Protein AF-A0AAJ6D359-F1 (afdb_monomer_lite)

Secondary structure (DSSP, 8-state):
-HHHHHHHHHHHHHHHHHHHHHHHHHHHHHHHHHTT-HHHHHHHHHHHHHHHHHHHHHHIIIIIHHHHHHHHHHHHHHHHHHHHHHHHHHHHHHHHHHHHHHHHHHHHHHHHHH-TT--S---HHHHHHHHHHHTHHHHHHHHHHHHHHHHHHHHHHTT-BTTB-THHHHHHHHHHHHHHHHHHS--S-HHHHHHHHHHHHHHHHHHHHHHHT-

Radius of gyration: 33.84 Å; chains: 1; bounding box: 69×28×104 Å

pLDDT: mean 85.88, std 9.95, range [53.94, 98.06]

Organism: Limosilactobacillus fermentum (NCBI:txid1613)

Structure (mmCIF, N/CA/C/O backbone):
data_AF-A0AAJ6D359-F1
#
_entry.id   AF-A0AAJ6D359-F1
#
loop_
_atom_site.group_PDB
_atom_site.id
_atom_site.type_symbol
_atom_site.label_atom_id
_atom_site.label_alt_id
_atom_site.label_comp_id
_atom_site.label_asym_id
_atom_site.label_entity_id
_atom_site.label_seq_id
_atom_site.pdbx_PDB_ins_code
_atom_site.Cartn_x
_atom_site.Cartn_y
_atom_site.Cartn_z
_atom_site.occupancy
_atom_site.B_iso_or_equiv
_atom_site.auth_seq_id
_atom_site.auth_comp_id
_atom_site.auth_asym_id
_atom_site.auth_atom_id
_atom_site.pdbx_PDB_model_num
ATOM 1 N N . MET A 1 1 ? -19.459 -6.211 14.138 1.00 53.94 1 MET A N 1
ATOM 2 C CA . MET A 1 1 ? -19.592 -4.794 14.529 1.00 53.94 1 MET A CA 1
ATOM 3 C C . MET A 1 1 ? -20.961 -4.564 15.158 1.00 53.94 1 MET A C 1
ATOM 5 O O . MET A 1 1 ? -21.017 -4.355 16.357 1.00 53.94 1 MET A O 1
ATOM 9 N N . GLU A 1 2 ? -22.071 -4.760 14.432 1.00 60.53 2 GLU A N 1
ATOM 10 C CA . GLU A 1 2 ? -23.426 -4.578 14.998 1.00 60.53 2 GLU A CA 1
ATOM 11 C C . GLU A 1 2 ? -23.739 -5.476 16.206 1.00 60.53 2 GLU A C 1
ATOM 13 O O . GLU A 1 2 ? -24.347 -5.026 17.169 1.00 60.53 2 GLU A O 1
ATOM 18 N N . THR A 1 3 ? -23.280 -6.728 16.204 1.00 66.31 3 THR A N 1
ATOM 19 C CA . THR A 1 3 ? -23.563 -7.690 17.281 1.00 66.31 3 THR A CA 1
ATOM 20 C C . THR A 1 3 ? -22.874 -7.358 18.607 1.00 66.31 3 THR A C 1
ATOM 22 O O . THR A 1 3 ? -23.473 -7.562 19.659 1.00 66.31 3 THR A O 1
ATOM 25 N N . ALA A 1 4 ? -21.647 -6.830 18.580 1.00 62.72 4 ALA A N 1
ATOM 26 C CA . ALA A 1 4 ? -20.887 -6.473 19.783 1.00 62.72 4 ALA A CA 1
ATOM 27 C C . ALA A 1 4 ? -21.409 -5.175 20.419 1.00 62.72 4 ALA A C 1
ATOM 29 O O . ALA A 1 4 ? -21.660 -5.144 21.623 1.00 62.72 4 ALA A O 1
ATOM 30 N N . LEU A 1 5 ? -21.692 -4.159 19.596 1.00 65.44 5 LEU A N 1
ATOM 31 C CA . LEU A 1 5 ? -22.380 -2.931 20.005 1.00 65.44 5 LEU A CA 1
ATOM 32 C C . LEU A 1 5 ? -23.773 -3.216 20.576 1.00 65.44 5 LEU A C 1
ATOM 34 O O . LEU A 1 5 ? -24.139 -2.675 21.619 1.00 65.44 5 LEU A O 1
ATOM 38 N N . PHE A 1 6 ? -24.531 -4.112 19.938 1.00 74.81 6 PHE A N 1
ATOM 39 C CA . PHE A 1 6 ? -25.828 -4.557 20.439 1.00 74.81 6 PHE A CA 1
ATOM 40 C C . PHE A 1 6 ? -25.701 -5.273 21.791 1.00 74.81 6 PHE A C 1
ATOM 42 O O . PHE A 1 6 ? -26.417 -4.937 22.731 1.00 74.81 6 PHE A O 1
ATOM 49 N N . LEU A 1 7 ? -24.757 -6.211 21.929 1.00 70.38 7 LEU A N 1
ATOM 50 C CA . LEU A 1 7 ? -24.504 -6.928 23.185 1.00 70.38 7 LEU A CA 1
ATOM 51 C C . LEU A 1 7 ? -24.033 -5.999 24.310 1.00 70.38 7 LEU A C 1
ATOM 53 O O . LEU A 1 7 ? -24.497 -6.142 25.440 1.00 70.38 7 LEU A O 1
ATOM 57 N N . SER A 1 8 ? -23.165 -5.029 24.010 1.00 72.25 8 SER A N 1
ATOM 58 C CA . SER A 1 8 ? -22.726 -4.017 24.975 1.00 72.25 8 SER A CA 1
ATOM 59 C C . SER A 1 8 ? -23.901 -3.139 25.416 1.00 72.25 8 SER A C 1
ATOM 61 O O . SER A 1 8 ? -24.135 -2.987 26.615 1.00 72.25 8 SER A O 1
ATOM 63 N N . GLY A 1 9 ? -24.710 -2.645 24.471 1.00 77.38 9 GLY A N 1
ATOM 64 C CA . GLY A 1 9 ? -25.898 -1.836 24.758 1.00 77.38 9 GLY A CA 1
ATOM 65 C C . GLY A 1 9 ? -26.943 -2.576 25.600 1.00 77.38 9 GLY A C 1
ATOM 66 O O . GLY A 1 9 ? -27.442 -2.037 26.590 1.00 77.38 9 GLY A O 1
ATOM 67 N N . VAL A 1 10 ? -27.225 -3.839 25.268 1.00 80.81 10 VAL A N 1
ATOM 68 C CA . VAL A 1 10 ? -28.102 -4.708 26.067 1.00 80.81 10 VAL A CA 1
ATOM 69 C C . VAL A 1 10 ? -27.499 -4.953 27.453 1.00 80.81 10 VAL A C 1
ATOM 71 O O . VAL A 1 10 ? -28.207 -4.828 28.451 1.00 80.81 10 VAL A O 1
ATOM 74 N N . GLY A 1 11 ? -26.196 -5.228 27.542 1.00 79.12 11 GLY A N 1
ATOM 75 C CA . GLY A 1 11 ? -25.484 -5.411 28.808 1.00 79.12 11 GLY A CA 1
ATOM 76 C C . GLY A 1 11 ? -25.603 -4.199 29.737 1.00 79.12 11 GLY A C 1
ATOM 77 O O . GLY A 1 11 ? -25.911 -4.364 30.918 1.00 79.12 11 GLY A O 1
ATOM 78 N N . TYR A 1 12 ? -25.459 -2.980 29.205 1.00 81.00 12 TYR A N 1
ATOM 79 C CA . TYR A 1 12 ? -25.645 -1.739 29.965 1.00 81.00 12 TYR A CA 1
ATOM 80 C C . TYR A 1 12 ? -27.077 -1.563 30.476 1.00 81.00 12 TYR A C 1
ATOM 82 O O . TYR A 1 12 ? -27.275 -1.248 31.651 1.00 81.00 12 TYR A O 1
ATOM 90 N N . LEU A 1 13 ? -28.080 -1.797 29.627 1.00 85.44 13 LEU A N 1
ATOM 91 C CA . LEU A 1 13 ? -29.487 -1.686 30.023 1.00 85.44 13 LEU A CA 1
ATOM 92 C C . LEU A 1 13 ? -29.847 -2.691 31.123 1.00 85.44 13 LEU A C 1
ATOM 94 O O . LEU A 1 13 ? -30.487 -2.329 32.114 1.00 85.44 13 LEU A O 1
ATOM 98 N N . VAL A 1 14 ? -29.393 -3.939 30.989 1.00 84.69 14 VAL A N 1
ATOM 99 C CA . VAL A 1 14 ? -29.621 -4.979 31.999 1.00 84.69 14 VAL A CA 1
ATOM 100 C C . VAL A 1 14 ? -28.865 -4.658 33.292 1.00 84.69 14 VAL A C 1
ATOM 102 O O . VAL A 1 14 ? -29.427 -4.845 34.369 1.00 84.69 14 VAL A O 1
ATOM 105 N N . ALA A 1 15 ? -27.654 -4.093 33.220 1.00 84.31 15 ALA A N 1
ATOM 106 C CA . ALA A 1 15 ? -26.905 -3.664 34.402 1.00 84.31 15 ALA A CA 1
ATOM 107 C C . ALA A 1 15 ? -27.639 -2.563 35.185 1.00 84.31 15 ALA A C 1
ATOM 109 O O . ALA A 1 15 ? -27.738 -2.652 36.409 1.00 84.31 15 ALA A O 1
ATOM 110 N N . ILE A 1 16 ? -28.213 -1.566 34.500 1.00 87.19 16 ILE A N 1
ATOM 111 C CA . ILE A 1 16 ? -28.998 -0.499 35.144 1.00 87.19 16 ILE A CA 1
ATOM 112 C C . ILE A 1 16 ? -30.229 -1.084 35.849 1.00 87.19 16 ILE A C 1
ATOM 114 O O . ILE A 1 16 ? -30.476 -0.777 37.017 1.00 87.19 16 ILE A O 1
ATOM 118 N N . MET A 1 17 ? -30.975 -1.972 35.185 1.00 87.44 17 MET A N 1
ATOM 119 C CA . MET A 1 17 ? -32.144 -2.616 35.796 1.00 87.44 17 MET A CA 1
ATOM 120 C C . MET A 1 17 ? -31.761 -3.507 36.984 1.00 87.44 17 MET A C 1
ATOM 122 O O . MET A 1 17 ? -32.383 -3.427 38.045 1.00 87.44 17 MET A O 1
ATOM 126 N N . ALA A 1 18 ? -30.711 -4.319 36.843 1.00 85.81 18 ALA A N 1
ATOM 127 C CA . ALA A 1 18 ? -30.215 -5.186 37.907 1.00 85.81 18 ALA A CA 1
ATOM 128 C C . ALA A 1 18 ? -29.731 -4.383 39.122 1.00 85.81 18 ALA A C 1
ATOM 130 O O . ALA A 1 18 ? -29.949 -4.805 40.256 1.00 85.81 18 ALA A O 1
ATOM 131 N N . PHE A 1 19 ? -29.137 -3.207 38.903 1.00 88.19 19 PHE A N 1
ATOM 132 C CA . PHE A 1 19 ? -28.711 -2.306 39.969 1.00 88.19 19 PHE A CA 1
ATOM 133 C C . PHE A 1 19 ? -29.897 -1.765 40.778 1.00 88.19 19 PHE A C 1
ATOM 135 O O . PHE A 1 19 ? -29.881 -1.826 42.008 1.00 88.19 19 PHE A O 1
ATOM 142 N N . VAL A 1 20 ? -30.965 -1.312 40.111 1.00 91.94 20 VAL A N 1
ATOM 143 C CA . VAL A 1 20 ? -32.193 -0.845 40.783 1.00 91.94 20 VAL A CA 1
ATOM 144 C C . VAL A 1 20 ? -32.834 -1.971 41.602 1.00 91.94 20 VAL A C 1
ATOM 146 O O . VAL A 1 20 ? -33.208 -1.770 42.760 1.00 91.94 20 VAL A O 1
ATOM 149 N N . VAL A 1 21 ? -32.905 -3.180 41.040 1.00 90.56 21 VAL A N 1
ATOM 150 C CA . VAL A 1 21 ? -33.426 -4.368 41.735 1.00 90.56 21 VAL A CA 1
ATOM 151 C C . VAL A 1 21 ? -32.548 -4.748 42.933 1.00 90.56 21 VAL A C 1
ATOM 153 O O . VAL A 1 21 ? -33.070 -5.057 44.007 1.00 90.56 21 VAL A O 1
ATOM 156 N N . ALA A 1 22 ? -31.221 -4.680 42.790 1.00 89.06 22 ALA A N 1
ATOM 157 C CA . ALA A 1 22 ? -30.282 -4.943 43.875 1.00 89.06 22 ALA A CA 1
ATOM 158 C C . ALA A 1 22 ? -30.471 -3.958 45.036 1.00 89.06 22 ALA A C 1
ATOM 160 O O . ALA A 1 22 ? -30.506 -4.389 46.187 1.00 89.06 22 ALA A O 1
ATOM 161 N N . ILE A 1 23 ? -30.675 -2.666 44.749 1.00 91.62 23 ILE A N 1
ATOM 162 C CA . ILE A 1 23 ? -30.994 -1.657 45.770 1.00 91.62 23 ILE A CA 1
ATOM 163 C C . ILE A 1 23 ? -32.298 -2.012 46.494 1.00 91.62 23 ILE A C 1
ATOM 165 O O . ILE A 1 23 ? -32.334 -1.987 47.723 1.00 91.62 23 ILE A O 1
ATOM 169 N N . GLY A 1 24 ? -33.350 -2.400 45.768 1.00 91.88 24 GLY A N 1
ATOM 170 C CA . GLY A 1 24 ? -34.626 -2.797 46.375 1.00 91.88 24 GLY A CA 1
ATOM 171 C C . GLY A 1 24 ? -34.486 -3.972 47.351 1.00 91.88 24 GLY A C 1
ATOM 172 O O . GLY A 1 24 ? -35.001 -3.930 48.475 1.00 91.88 24 GLY A O 1
ATOM 173 N N . PHE A 1 25 ? -33.727 -5.005 46.975 1.00 92.25 25 PHE A N 1
ATOM 174 C CA . PHE A 1 25 ? -33.462 -6.139 47.863 1.00 92.25 25 PHE A CA 1
ATOM 175 C C . PHE A 1 25 ? -32.516 -5.801 49.017 1.00 92.25 25 PHE A C 1
ATOM 177 O O . PHE A 1 25 ? -32.712 -6.324 50.116 1.00 92.25 25 PHE A O 1
ATOM 184 N N . LEU A 1 26 ? -31.555 -4.899 48.810 1.00 90.50 26 LEU A N 1
ATOM 185 C CA . LEU A 1 26 ? -30.678 -4.399 49.866 1.00 90.50 26 LEU A CA 1
ATOM 186 C C . LEU A 1 26 ? -31.480 -3.625 50.922 1.00 90.50 26 LEU A C 1
ATOM 188 O O . LEU A 1 26 ? -31.316 -3.861 52.117 1.00 90.50 26 LEU A O 1
ATOM 192 N N . ILE A 1 27 ? -32.403 -2.756 50.497 1.00 92.81 27 ILE A N 1
ATOM 193 C CA . ILE A 1 27 ? -33.327 -2.053 51.399 1.00 92.81 27 ILE A CA 1
ATOM 194 C C . ILE A 1 27 ? -34.179 -3.072 52.162 1.00 92.81 27 ILE A C 1
ATOM 196 O O . ILE A 1 27 ? -34.273 -2.998 53.384 1.00 92.81 27 ILE A O 1
ATOM 200 N N . THR A 1 28 ? -34.734 -4.073 51.472 1.00 90.81 28 THR A N 1
ATOM 201 C CA . THR A 1 28 ? -35.542 -5.137 52.096 1.00 90.81 28 THR A CA 1
ATOM 202 C C . THR A 1 28 ? -34.744 -5.929 53.139 1.00 90.81 28 THR A C 1
ATOM 204 O O . THR A 1 28 ? -35.250 -6.229 54.220 1.00 90.81 28 THR A O 1
ATOM 207 N N . LEU A 1 29 ? -33.472 -6.230 52.857 1.00 89.38 29 LEU A N 1
ATOM 208 C CA . LEU A 1 29 ? -32.550 -6.871 53.795 1.00 89.38 29 LEU A CA 1
ATOM 209 C C . LEU A 1 29 ? -32.329 -6.004 55.043 1.00 89.38 29 LEU A C 1
ATOM 211 O O . LEU A 1 29 ? -32.413 -6.513 56.163 1.00 89.38 29 LEU A O 1
ATOM 215 N N . LEU A 1 30 ? -32.050 -4.711 54.857 1.00 90.12 30 LEU A N 1
ATOM 216 C CA . LEU A 1 30 ? -31.814 -3.770 55.953 1.00 90.12 30 LEU A CA 1
ATOM 217 C C . LEU A 1 30 ? -33.067 -3.598 56.818 1.00 90.12 30 LEU A C 1
ATOM 219 O O . LEU A 1 30 ? -32.967 -3.701 58.038 1.00 90.12 30 LEU A O 1
ATOM 223 N N . VAL A 1 31 ? -34.242 -3.441 56.201 1.00 91.69 31 VAL A N 1
ATOM 224 C CA . VAL A 1 31 ? -35.535 -3.349 56.898 1.00 91.69 31 VAL A CA 1
ATOM 225 C C . VAL A 1 31 ? -35.845 -4.634 57.664 1.00 91.69 31 VAL A C 1
ATOM 227 O O . VAL A 1 31 ? -36.256 -4.575 58.820 1.00 91.69 31 VAL A O 1
ATOM 230 N N . GLY A 1 32 ? -35.618 -5.811 57.073 1.00 89.25 32 GLY A N 1
ATOM 231 C CA . GLY A 1 32 ? -35.801 -7.090 57.768 1.00 89.25 32 GLY A CA 1
ATOM 232 C C . GLY A 1 32 ? -34.885 -7.236 58.986 1.00 89.25 32 GLY A C 1
ATOM 233 O O . GLY A 1 32 ? -35.306 -7.743 60.023 1.00 89.25 32 GLY A O 1
ATOM 234 N N . ARG A 1 33 ? -33.650 -6.728 58.892 1.00 88.38 33 ARG A N 1
ATOM 235 C CA . ARG A 1 33 ? -32.689 -6.732 60.002 1.00 88.38 33 ARG A CA 1
ATOM 236 C C . ARG A 1 33 ? -33.087 -5.774 61.125 1.00 88.38 33 ARG A C 1
ATOM 238 O O . ARG A 1 33 ? -32.964 -6.148 62.286 1.00 88.38 33 ARG A O 1
ATOM 245 N N . THR A 1 34 ? -33.538 -4.561 60.804 1.00 89.81 34 THR A N 1
ATOM 246 C CA . THR A 1 34 ? -33.909 -3.549 61.810 1.00 89.81 34 THR A CA 1
ATOM 247 C C . THR A 1 34 ? -35.255 -3.834 62.469 1.00 89.81 34 THR A C 1
ATOM 249 O O . THR A 1 34 ? -35.414 -3.567 63.654 1.00 89.81 34 THR A O 1
ATOM 252 N N . SER A 1 35 ? -36.207 -4.411 61.733 1.00 89.00 35 SER A N 1
ATOM 253 C CA . SER A 1 35 ? -37.534 -4.778 62.252 1.00 89.00 35 SER A CA 1
ATOM 254 C C . SER A 1 35 ? -37.573 -6.118 62.995 1.00 89.00 35 SER A C 1
ATOM 256 O O . SER A 1 35 ? -38.607 -6.467 63.557 1.00 89.00 35 SER A O 1
ATOM 258 N N . GLY A 1 36 ? -36.487 -6.901 62.971 1.00 89.31 36 GLY A N 1
ATOM 259 C CA . GLY A 1 36 ? -36.461 -8.257 63.530 1.00 89.31 36 GLY A CA 1
ATOM 260 C C . GLY A 1 36 ? -37.321 -9.272 62.761 1.00 89.31 36 GLY A C 1
ATOM 261 O O . GLY A 1 36 ? -37.521 -10.388 63.236 1.00 89.31 36 GLY A O 1
ATOM 262 N N . ASN A 1 37 ? -37.832 -8.917 61.575 1.00 93.00 37 ASN A N 1
ATOM 263 C CA . ASN A 1 37 ? -38.652 -9.808 60.759 1.00 93.00 37 ASN A CA 1
ATOM 264 C C . ASN A 1 37 ? -37.773 -10.794 59.974 1.00 93.00 37 ASN A C 1
ATOM 266 O O . ASN A 1 37 ? -37.186 -10.468 58.935 1.00 93.00 37 ASN A O 1
ATOM 270 N N . GLU A 1 38 ? -37.725 -12.033 60.460 1.00 87.75 38 GLU A N 1
ATOM 271 C CA . GLU A 1 38 ? -36.868 -13.084 59.914 1.00 87.75 38 GLU A CA 1
ATOM 272 C C . GLU A 1 38 ? -37.225 -13.477 58.467 1.00 87.75 38 GLU A C 1
ATOM 274 O O . GLU A 1 38 ? -36.337 -13.809 57.676 1.00 87.75 38 GLU A O 1
ATOM 279 N N . ILE A 1 39 ? -38.505 -13.399 58.086 1.00 88.69 39 ILE A N 1
ATOM 280 C CA . ILE A 1 39 ? -38.960 -13.707 56.722 1.00 88.69 39 ILE A CA 1
ATOM 281 C C . ILE A 1 39 ? -38.450 -12.632 55.759 1.00 88.69 39 ILE A C 1
ATOM 283 O O . ILE A 1 39 ? -37.782 -12.951 54.772 1.00 88.69 39 ILE A O 1
ATOM 287 N N . THR A 1 40 ? -38.692 -11.360 56.080 1.00 86.12 40 THR A N 1
ATOM 288 C CA . THR A 1 40 ? -38.248 -10.213 55.273 1.00 86.12 40 THR A CA 1
ATOM 289 C C . THR A 1 40 ? -36.726 -10.189 55.131 1.00 86.12 40 THR A C 1
ATOM 291 O O . THR A 1 40 ? -36.204 -9.982 54.034 1.00 86.12 40 THR A O 1
ATOM 294 N N . PHE A 1 41 ? -35.997 -10.501 56.208 1.00 85.50 41 PHE A N 1
ATOM 295 C CA . PHE A 1 41 ? -34.539 -10.611 56.181 1.00 85.50 41 PHE A CA 1
ATOM 296 C C . PHE A 1 41 ? -34.045 -11.723 55.238 1.00 85.50 41 PHE A C 1
ATOM 298 O O . PHE A 1 41 ? -33.141 -11.496 54.427 1.00 85.50 41 PHE A O 1
ATOM 305 N N . LYS A 1 42 ? -34.648 -12.921 55.288 1.00 86.12 42 LYS A N 1
ATOM 306 C CA . LYS A 1 42 ? -34.287 -14.046 54.404 1.00 86.12 42 LYS A CA 1
ATOM 307 C C . LYS A 1 42 ? -34.555 -13.730 52.929 1.00 86.12 42 LYS A C 1
ATOM 309 O O . LYS A 1 42 ? -33.726 -14.077 52.085 1.00 86.12 42 LYS A O 1
ATOM 314 N N . VAL A 1 43 ? -35.668 -13.059 52.624 1.00 88.44 43 VAL A N 1
ATOM 315 C CA . VAL A 1 43 ? -36.019 -12.625 51.259 1.00 88.44 43 VAL A CA 1
ATOM 316 C C . VAL A 1 43 ? -35.018 -11.591 50.745 1.00 88.44 43 VAL A C 1
ATOM 318 O O . VAL A 1 43 ? -34.437 -11.795 49.679 1.00 88.44 43 VAL A O 1
ATOM 321 N N . GLY A 1 44 ? -34.733 -10.545 51.528 1.00 83.56 44 GLY A N 1
ATOM 322 C CA . GLY A 1 44 ? -33.739 -9.532 51.169 1.00 83.56 44 GLY A CA 1
ATOM 323 C C . GLY A 1 44 ? -32.349 -10.130 50.932 1.00 83.56 44 GLY A C 1
ATOM 324 O O . GLY A 1 44 ? -31.684 -9.779 49.960 1.00 83.56 44 GLY A O 1
ATOM 325 N N . LYS A 1 45 ? -31.930 -11.110 51.748 1.00 86.12 45 LYS A N 1
ATOM 326 C CA . LYS A 1 45 ? -30.624 -11.781 51.607 1.00 86.12 45 LYS A CA 1
ATOM 327 C C . LYS A 1 45 ? -30.510 -12.561 50.303 1.00 86.12 45 LYS A C 1
ATOM 329 O O . LYS A 1 45 ? -29.534 -12.385 49.578 1.00 86.12 45 LYS A O 1
ATOM 334 N N . LYS A 1 46 ? -31.496 -13.408 49.994 1.00 86.19 46 LYS A N 1
ATOM 335 C CA . LYS A 1 46 ? -31.496 -14.198 48.752 1.00 86.19 46 LYS A CA 1
ATOM 336 C C . LYS A 1 46 ? -31.601 -13.301 47.518 1.00 86.19 46 LYS A C 1
ATOM 338 O O . LYS A 1 46 ? -30.850 -13.498 46.568 1.00 86.19 46 LYS A O 1
ATOM 343 N N . GLY A 1 47 ? -32.476 -12.295 47.565 1.00 83.19 47 GLY A N 1
ATOM 344 C CA . GLY A 1 47 ? -32.664 -11.346 46.471 1.00 83.19 47 GLY A CA 1
ATOM 345 C C . GLY A 1 47 ? -31.414 -10.517 46.177 1.00 83.19 47 GLY A C 1
ATOM 346 O O . GLY A 1 47 ? -31.024 -10.407 45.021 1.00 83.19 47 GLY A O 1
ATOM 347 N N . THR A 1 48 ? -30.722 -10.025 47.211 1.00 84.75 48 THR A N 1
ATOM 348 C CA . THR A 1 48 ? -29.469 -9.262 47.045 1.00 84.75 48 THR A CA 1
ATOM 349 C C . THR A 1 48 ? -28.375 -10.114 46.396 1.00 84.75 48 THR A C 1
ATOM 351 O O . THR A 1 48 ? -27.672 -9.632 45.514 1.00 84.75 48 THR A O 1
ATOM 354 N N . ILE A 1 49 ? -28.244 -11.391 46.783 1.00 84.31 49 ILE A N 1
ATOM 355 C CA . ILE A 1 49 ? -27.248 -12.302 46.191 1.00 84.31 49 ILE A CA 1
ATOM 356 C C . ILE A 1 49 ? -27.544 -12.546 44.707 1.00 84.31 49 ILE A C 1
ATOM 358 O O . ILE A 1 49 ? -26.650 -12.406 43.875 1.00 84.31 49 ILE A O 1
ATOM 362 N N . ILE A 1 50 ? -28.793 -12.877 44.365 1.00 84.62 50 ILE A N 1
ATOM 363 C CA . ILE A 1 50 ? -29.194 -13.141 42.975 1.00 84.62 50 ILE A CA 1
ATOM 364 C C . ILE A 1 50 ? -29.014 -11.881 42.121 1.00 84.62 50 ILE A C 1
ATOM 366 O O . ILE A 1 50 ? -28.387 -11.941 41.066 1.00 84.62 50 ILE A O 1
ATOM 370 N N . ALA A 1 51 ? -29.502 -10.732 42.596 1.00 86.31 51 ALA A N 1
ATOM 371 C CA . ALA A 1 51 ? -29.362 -9.461 41.893 1.00 86.31 51 ALA A CA 1
ATOM 372 C C . ALA A 1 51 ? -27.888 -9.056 41.725 1.00 86.31 51 ALA A C 1
ATOM 374 O O . ALA A 1 51 ? -27.514 -8.558 40.668 1.00 86.31 51 ALA A O 1
ATOM 375 N N . GLY A 1 52 ? -27.036 -9.335 42.717 1.00 79.12 52 GLY A N 1
ATOM 376 C CA . GLY A 1 52 ? -25.593 -9.110 42.635 1.00 79.12 52 GLY A CA 1
ATOM 377 C C . GLY A 1 52 ? -24.909 -9.952 41.555 1.00 79.12 52 GLY A C 1
ATOM 378 O O . GLY A 1 52 ? -24.084 -9.426 40.811 1.00 79.12 52 GLY A O 1
ATOM 379 N N . ILE A 1 53 ? -25.282 -11.229 41.410 1.00 84.25 53 ILE A N 1
ATOM 380 C CA . ILE A 1 53 ? -24.760 -12.102 40.341 1.00 84.25 53 ILE A CA 1
ATOM 381 C C . ILE A 1 53 ? -25.198 -11.592 38.965 1.00 84.25 53 ILE A C 1
ATOM 383 O O . ILE A 1 53 ? -24.374 -11.490 38.057 1.00 84.25 53 ILE A O 1
ATOM 387 N N . VAL A 1 54 ? -26.479 -11.237 38.813 1.00 84.19 54 VAL A N 1
ATOM 388 C CA . VAL A 1 54 ? -27.010 -10.693 37.554 1.00 84.19 54 VAL A CA 1
ATOM 389 C C . VAL A 1 54 ? -26.313 -9.380 37.203 1.00 84.19 54 VAL A C 1
ATOM 391 O O . VAL A 1 54 ? -25.883 -9.209 36.065 1.00 84.19 54 VAL A O 1
ATOM 394 N N . LEU A 1 55 ? -26.128 -8.480 38.171 1.00 85.06 55 LEU A N 1
ATOM 395 C CA . LEU A 1 55 ? -25.408 -7.224 37.973 1.00 85.06 55 LEU A CA 1
ATOM 396 C C . LEU A 1 55 ? -23.958 -7.470 37.536 1.00 85.06 55 LEU A C 1
ATOM 398 O O . LEU A 1 55 ? -23.519 -6.888 36.549 1.00 85.06 55 LEU A O 1
ATOM 402 N N . ALA A 1 56 ? -23.235 -8.369 38.210 1.00 81.31 56 ALA A N 1
ATOM 403 C CA . ALA A 1 56 ? -21.861 -8.713 37.849 1.00 81.31 56 ALA A CA 1
ATOM 404 C C . ALA A 1 56 ? -21.761 -9.274 36.419 1.00 81.31 56 ALA A C 1
ATOM 406 O O . ALA A 1 56 ? -20.930 -8.812 35.639 1.00 81.31 56 ALA A O 1
ATOM 407 N N . ALA A 1 57 ? -22.642 -10.205 36.040 1.00 79.75 57 ALA A N 1
ATOM 408 C CA . ALA A 1 57 ? -22.685 -10.751 34.683 1.00 79.75 57 ALA A CA 1
ATOM 409 C C . ALA A 1 57 ? -23.005 -9.672 33.629 1.00 79.75 57 ALA A C 1
ATOM 411 O O . ALA A 1 57 ? -22.382 -9.630 32.570 1.00 79.75 57 ALA A O 1
ATOM 412 N N . SER A 1 58 ? -23.927 -8.759 33.941 1.00 81.00 58 SER A N 1
ATOM 413 C CA . SER A 1 58 ? -24.326 -7.661 33.047 1.00 81.00 58 SER A CA 1
ATOM 414 C C . SER A 1 58 ? -23.196 -6.654 32.828 1.00 81.00 58 SER A C 1
ATOM 416 O O . SER A 1 58 ? -22.984 -6.194 31.709 1.00 81.00 58 SER A O 1
ATOM 418 N N . LEU A 1 59 ? -22.431 -6.348 33.881 1.00 78.06 59 LEU A N 1
ATOM 419 C CA . LEU A 1 59 ? -21.256 -5.479 33.802 1.00 78.06 59 LEU A CA 1
ATOM 420 C C . LEU A 1 59 ? -20.139 -6.115 32.961 1.00 78.06 59 LEU A C 1
ATOM 422 O O . LEU A 1 59 ? -19.529 -5.421 32.152 1.00 78.06 59 LEU A O 1
ATOM 426 N N . VAL A 1 60 ? -19.905 -7.426 33.092 1.00 75.62 60 VAL A N 1
ATOM 427 C CA . VAL A 1 60 ? -18.937 -8.155 32.249 1.00 75.62 60 VAL A CA 1
ATOM 428 C C . VAL A 1 60 ? -19.345 -8.107 30.775 1.00 75.62 60 VAL A C 1
ATOM 430 O O . VAL A 1 60 ? -18.497 -7.863 29.922 1.00 75.62 60 VAL A O 1
ATOM 433 N N . LEU A 1 61 ? -20.632 -8.276 30.465 1.00 71.19 61 LEU A N 1
ATOM 434 C CA . LEU A 1 61 ? -21.135 -8.187 29.090 1.00 71.19 61 LEU A CA 1
ATOM 435 C C . LEU A 1 61 ? -21.073 -6.754 28.534 1.00 71.19 61 LEU A C 1
ATOM 437 O O . LEU A 1 61 ? -20.658 -6.566 27.395 1.00 71.19 61 LEU A O 1
ATOM 441 N N . GLY A 1 62 ? -21.434 -5.745 29.333 1.00 67.38 62 GLY A N 1
ATOM 442 C CA . GLY A 1 62 ? -21.430 -4.338 28.921 1.00 67.38 62 GLY A CA 1
ATOM 443 C C . GLY A 1 62 ? -20.022 -3.772 28.710 1.00 67.38 62 GLY A C 1
ATOM 444 O O . GLY A 1 62 ? -19.700 -3.296 27.619 1.00 67.38 62 GLY A O 1
ATOM 445 N N . PHE A 1 63 ? -19.171 -3.861 29.739 1.00 66.38 63 PHE A N 1
ATOM 446 C CA . PHE A 1 63 ? -17.814 -3.302 29.729 1.00 66.38 63 PHE A CA 1
ATOM 447 C C . PHE A 1 63 ? -16.796 -4.214 29.035 1.00 66.38 63 PHE A C 1
ATOM 449 O O . PHE A 1 63 ? -15.900 -3.720 28.352 1.00 66.38 63 PHE A O 1
ATOM 456 N N . GLY A 1 64 ? -16.921 -5.536 29.183 1.00 61.56 64 GLY A N 1
ATOM 457 C CA . GLY A 1 64 ? -15.982 -6.493 28.597 1.00 61.56 64 GLY A CA 1
ATOM 458 C C . GLY A 1 64 ? -16.059 -6.531 27.073 1.00 61.56 64 GLY A C 1
ATOM 459 O O . GLY A 1 64 ? -15.023 -6.507 26.414 1.00 61.56 64 GLY A O 1
ATOM 460 N N . ALA A 1 65 ? -17.267 -6.507 26.500 1.00 61.25 65 ALA A N 1
ATOM 461 C CA . ALA A 1 65 ? -17.437 -6.480 25.047 1.00 61.25 65 ALA A CA 1
ATOM 462 C C . ALA A 1 65 ? -16.900 -5.176 24.426 1.00 61.25 65 ALA A C 1
ATOM 464 O O . ALA A 1 65 ? -16.161 -5.228 23.445 1.00 61.25 65 ALA A O 1
ATOM 465 N N . GLY A 1 66 ? -17.195 -4.021 25.038 1.00 60.31 66 GLY A N 1
ATOM 466 C CA . GLY A 1 66 ? -16.720 -2.721 24.549 1.00 60.31 66 GLY A CA 1
ATOM 467 C C . GLY A 1 66 ? -15.200 -2.538 24.660 1.00 60.31 66 GLY A C 1
ATOM 468 O O . GLY A 1 66 ? -14.570 -1.995 23.754 1.00 60.31 66 GLY A O 1
ATOM 469 N N . ALA A 1 67 ? -14.579 -3.037 25.734 1.00 63.00 67 ALA A N 1
ATOM 470 C CA . ALA A 1 67 ? -13.125 -2.983 25.900 1.00 63.00 67 ALA A CA 1
ATOM 471 C C . ALA A 1 67 ? -12.380 -3.858 24.874 1.00 63.00 67 ALA A C 1
ATOM 473 O O . ALA A 1 67 ? -11.336 -3.452 24.361 1.00 63.00 67 ALA A O 1
ATOM 474 N N . VAL A 1 68 ? -12.922 -5.038 24.552 1.00 69.38 68 VAL A N 1
ATOM 475 C CA . VAL A 1 68 ? -12.368 -5.935 23.525 1.00 69.38 68 VAL A CA 1
ATOM 476 C C . VAL A 1 68 ? -12.529 -5.341 22.123 1.00 69.38 68 VAL A C 1
ATOM 478 O O . VAL A 1 68 ? -11.613 -5.423 21.312 1.00 69.38 68 VAL A O 1
ATOM 481 N N . GLU A 1 69 ? -13.654 -4.694 21.826 1.00 71.19 69 GLU A N 1
ATOM 482 C CA . GLU A 1 69 ? -13.861 -4.055 20.522 1.00 71.19 69 GLU A CA 1
ATOM 483 C C . GLU A 1 69 ? -12.898 -2.881 20.300 1.00 71.19 69 GLU A C 1
ATOM 485 O O . GLU A 1 69 ? -12.255 -2.801 19.250 1.00 71.19 69 GLU A O 1
ATOM 490 N N . ASN A 1 70 ? -12.707 -2.029 21.313 1.00 74.12 70 ASN A N 1
ATOM 491 C CA . ASN A 1 70 ? -11.736 -0.936 21.245 1.00 74.12 70 AS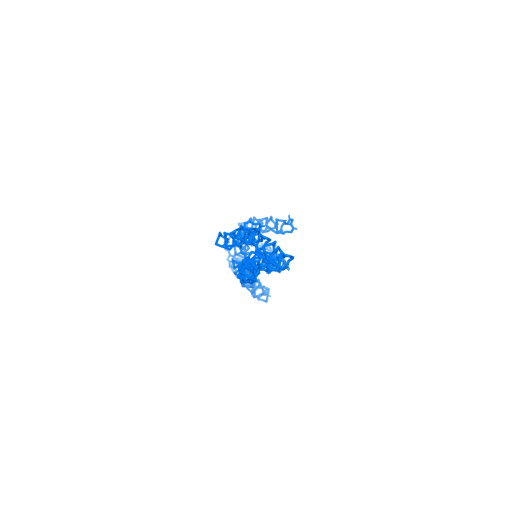N A CA 1
ATOM 492 C C . ASN A 1 70 ? -10.296 -1.437 21.081 1.00 74.12 70 ASN A C 1
ATOM 494 O O . ASN A 1 70 ? -9.525 -0.829 20.335 1.00 74.12 70 ASN A O 1
ATOM 498 N N . SER A 1 71 ? -9.912 -2.532 21.743 1.00 75.69 71 SER A N 1
ATOM 499 C CA . SER A 1 71 ? -8.557 -3.078 21.608 1.00 75.69 71 SER A CA 1
ATOM 500 C C . SER A 1 71 ? -8.318 -3.688 20.225 1.00 75.69 71 SER A C 1
ATOM 502 O O . SER A 1 71 ? -7.279 -3.416 19.622 1.00 75.69 71 SER A O 1
ATOM 504 N N . ILE A 1 72 ? -9.295 -4.417 19.673 1.00 80.56 72 ILE A N 1
ATOM 505 C CA . ILE A 1 72 ? -9.234 -4.970 18.311 1.00 80.56 72 ILE A CA 1
ATOM 506 C C . ILE A 1 72 ? -9.166 -3.845 17.275 1.00 80.56 72 ILE A C 1
ATOM 508 O O . ILE A 1 72 ? -8.317 -3.886 16.384 1.00 80.56 72 ILE A O 1
ATOM 512 N N . ALA A 1 73 ? -10.018 -2.822 17.399 1.00 81.62 73 ALA A N 1
ATOM 513 C CA . ALA A 1 73 ? -10.005 -1.672 16.501 1.00 81.62 73 ALA A CA 1
ATOM 514 C C . ALA A 1 73 ? -8.662 -0.933 16.564 1.00 81.62 73 ALA A C 1
ATOM 516 O O . ALA A 1 73 ? -8.068 -0.678 15.523 1.00 81.62 73 ALA A O 1
ATOM 517 N N . THR A 1 74 ? -8.137 -0.676 17.768 1.00 84.69 74 THR A N 1
ATOM 518 C CA . THR A 1 74 ? -6.826 -0.032 17.965 1.00 84.69 74 THR A CA 1
ATOM 519 C C . THR A 1 74 ? -5.696 -0.856 17.352 1.00 84.69 74 THR A C 1
ATOM 521 O O . THR A 1 74 ? -4.835 -0.313 16.664 1.00 84.69 74 THR A O 1
ATOM 524 N N . GLN A 1 75 ? -5.694 -2.175 17.555 1.00 84.88 75 GLN A N 1
ATOM 525 C CA . GLN A 1 75 ? -4.664 -3.053 17.008 1.00 84.88 75 GLN A CA 1
ATOM 526 C C . GLN A 1 75 ? -4.717 -3.109 15.478 1.00 84.88 75 GLN A C 1
ATOM 528 O O . GLN A 1 75 ? -3.677 -2.997 14.831 1.00 84.88 75 GLN A O 1
ATOM 533 N N . ARG A 1 76 ? -5.912 -3.254 14.895 1.00 86.06 76 ARG A N 1
ATOM 534 C CA . ARG A 1 76 ? -6.114 -3.217 13.440 1.00 86.06 76 ARG A CA 1
ATOM 535 C C . ARG A 1 76 ? -5.631 -1.890 12.860 1.00 86.06 76 ARG A C 1
ATOM 537 O O . ARG A 1 76 ? -4.888 -1.881 11.885 1.00 86.06 76 ARG A O 1
ATOM 544 N N . ASN A 1 77 ? -6.009 -0.792 13.503 1.00 88.44 77 ASN A N 1
ATOM 545 C CA . ASN A 1 77 ? -5.618 0.554 13.128 1.00 88.44 77 ASN A CA 1
ATOM 546 C C . ASN A 1 77 ? -4.082 0.696 13.144 1.00 88.44 77 ASN A C 1
ATOM 548 O O . ASN A 1 77 ? -3.485 0.998 12.112 1.00 88.44 77 ASN A O 1
ATOM 552 N N . ASN A 1 78 ? -3.418 0.365 14.251 1.00 87.88 78 ASN A N 1
ATOM 553 C CA . ASN A 1 78 ? -1.956 0.428 14.341 1.00 87.88 78 ASN A CA 1
ATOM 554 C C . ASN A 1 78 ? -1.251 -0.439 13.282 1.00 87.88 78 ASN A C 1
ATOM 556 O O . ASN A 1 78 ? -0.219 -0.038 12.746 1.00 87.88 78 ASN A O 1
ATOM 560 N N . ARG A 1 79 ? -1.802 -1.619 12.957 1.00 88.19 79 ARG A N 1
ATOM 561 C CA . ARG A 1 79 ? -1.278 -2.463 11.871 1.00 88.19 79 ARG A CA 1
ATOM 562 C C . ARG A 1 79 ? -1.430 -1.786 10.513 1.00 88.19 79 ARG A C 1
ATOM 564 O O . ARG A 1 79 ? -0.465 -1.776 9.755 1.00 88.19 79 ARG A O 1
ATOM 571 N N . PHE A 1 80 ? -2.592 -1.196 10.225 1.00 91.56 80 PHE A N 1
ATOM 572 C CA . PHE A 1 80 ? -2.801 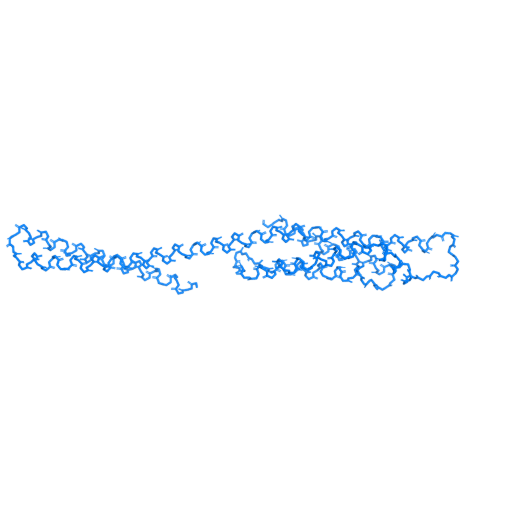-0.437 8.993 1.00 91.56 80 PHE A CA 1
ATOM 573 C C . PHE A 1 80 ? -1.780 0.696 8.861 1.00 91.56 80 PHE A C 1
ATOM 575 O O . PHE A 1 80 ? -1.147 0.797 7.818 1.00 91.56 80 PHE A O 1
ATOM 582 N N . ASP A 1 81 ? -1.573 1.496 9.911 1.00 91.25 81 ASP A N 1
ATOM 583 C CA . ASP A 1 81 ? -0.646 2.639 9.877 1.00 91.25 81 ASP A CA 1
ATOM 584 C C . ASP A 1 81 ? 0.801 2.191 9.654 1.00 91.25 81 ASP A C 1
ATOM 586 O O . ASP A 1 81 ? 1.525 2.785 8.857 1.00 91.25 81 ASP A O 1
ATOM 590 N N . ASN A 1 82 ? 1.212 1.098 10.301 1.00 90.75 82 ASN A N 1
ATOM 591 C CA . ASN A 1 82 ? 2.544 0.533 10.111 1.00 90.75 82 ASN A CA 1
ATOM 592 C C . ASN A 1 82 ? 2.766 0.076 8.659 1.00 90.75 82 ASN A C 1
ATOM 594 O O . ASN A 1 82 ? 3.767 0.435 8.035 1.00 90.75 82 ASN A O 1
ATOM 598 N N . TYR A 1 83 ? 1.814 -0.675 8.096 1.00 92.44 83 TYR A N 1
ATOM 599 C CA . TYR A 1 83 ? 1.902 -1.106 6.703 1.00 92.44 83 TYR A CA 1
ATOM 600 C C . TYR A 1 83 ? 1.785 0.067 5.729 1.00 92.44 83 TYR A C 1
ATOM 602 O O . TYR A 1 83 ? 2.495 0.084 4.730 1.00 92.44 83 TYR A O 1
ATOM 610 N N . ALA A 1 84 ? 0.962 1.070 6.028 1.00 93.69 84 ALA A N 1
ATOM 611 C CA . ALA A 1 84 ? 0.839 2.297 5.252 1.00 93.69 84 ALA A CA 1
ATOM 612 C C . ALA A 1 84 ? 2.164 3.067 5.176 1.00 93.69 84 ALA A C 1
ATOM 614 O O . ALA A 1 84 ? 2.548 3.527 4.096 1.00 93.69 84 ALA A O 1
ATOM 615 N N . GLU A 1 85 ? 2.876 3.191 6.296 1.00 94.12 85 GLU A N 1
ATOM 616 C CA . GLU A 1 85 ? 4.192 3.825 6.350 1.00 94.12 85 GLU A CA 1
ATOM 617 C C . GLU A 1 85 ? 5.226 3.015 5.557 1.00 94.12 85 GLU A C 1
ATOM 619 O O . GLU A 1 85 ? 5.926 3.571 4.704 1.00 94.12 85 GLU A O 1
ATOM 624 N N . LYS A 1 86 ? 5.285 1.694 5.787 1.00 92.50 86 LYS A N 1
ATOM 625 C CA . LYS A 1 86 ? 6.186 0.789 5.058 1.00 92.50 86 LYS A CA 1
ATOM 626 C C . LYS A 1 86 ? 5.934 0.854 3.553 1.00 92.50 86 LYS A C 1
ATOM 628 O O . LYS A 1 86 ? 6.878 1.027 2.786 1.00 92.50 86 LYS A O 1
ATOM 633 N N . TYR A 1 87 ? 4.669 0.771 3.145 1.00 95.88 87 TYR A N 1
ATOM 634 C CA . TYR A 1 87 ? 4.252 0.862 1.753 1.00 95.88 87 TYR A CA 1
ATOM 635 C C . TYR A 1 87 ? 4.694 2.190 1.144 1.00 95.88 87 TYR A C 1
ATOM 637 O O . TYR A 1 87 ? 5.275 2.200 0.070 1.00 95.88 87 TYR A O 1
ATOM 645 N N . THR A 1 88 ? 4.460 3.314 1.826 1.00 95.69 88 THR A N 1
ATOM 646 C CA . THR A 1 88 ? 4.785 4.647 1.290 1.00 95.69 88 THR A CA 1
ATOM 647 C C . THR A 1 88 ? 6.289 4.826 1.081 1.00 95.69 88 THR A C 1
ATOM 649 O O . THR A 1 88 ? 6.705 5.332 0.040 1.00 95.69 88 THR A O 1
ATOM 652 N N . LYS A 1 89 ? 7.114 4.361 2.027 1.00 94.44 89 LYS A N 1
ATOM 653 C CA . LYS A 1 89 ? 8.580 4.375 1.900 1.00 94.44 89 LYS A CA 1
ATOM 654 C C . LYS A 1 89 ? 9.060 3.498 0.746 1.00 94.44 89 LYS A C 1
ATOM 656 O O . LYS A 1 89 ? 9.880 3.937 -0.057 1.00 94.44 89 LYS A O 1
ATOM 661 N N . LEU A 1 90 ? 8.534 2.279 0.652 1.00 93.56 90 LEU A N 1
ATOM 662 C CA . LEU A 1 90 ? 8.885 1.353 -0.418 1.00 93.56 90 LEU A CA 1
ATOM 663 C C . LEU A 1 90 ? 8.427 1.875 -1.785 1.00 93.56 90 LEU A C 1
ATOM 665 O O . LEU A 1 90 ? 9.176 1.784 -2.749 1.00 93.56 90 LEU A O 1
ATOM 669 N N . TYR A 1 91 ? 7.248 2.490 -1.860 1.00 96.50 91 TYR A N 1
ATOM 670 C CA . TYR A 1 91 ? 6.710 3.095 -3.076 1.00 96.50 91 TYR A CA 1
ATOM 671 C C . TYR A 1 91 ? 7.616 4.215 -3.586 1.00 96.50 91 TYR A C 1
ATOM 673 O O . TYR A 1 91 ? 7.930 4.236 -4.768 1.00 96.50 91 TYR A O 1
ATOM 681 N N . ALA A 1 92 ? 8.085 5.099 -2.696 1.00 94.31 92 ALA A N 1
ATOM 682 C CA . ALA A 1 92 ? 9.021 6.166 -3.051 1.00 94.31 92 ALA A CA 1
ATOM 683 C C . ALA A 1 92 ? 10.347 5.618 -3.605 1.00 94.31 92 ALA A C 1
ATOM 685 O O . ALA A 1 92 ? 10.837 6.092 -4.625 1.00 94.31 92 ALA A O 1
ATOM 686 N N . LYS A 1 93 ? 10.903 4.582 -2.964 1.00 92.81 93 LYS A N 1
ATOM 687 C CA . LYS A 1 93 ? 12.104 3.899 -3.465 1.00 92.81 93 LYS A CA 1
ATOM 688 C C . LYS A 1 93 ? 11.857 3.277 -4.845 1.00 92.81 93 LYS A C 1
ATOM 690 O O . LYS A 1 93 ? 12.640 3.481 -5.758 1.00 92.81 93 LYS A O 1
ATOM 695 N N . THR A 1 94 ? 10.739 2.570 -4.996 1.00 91.69 94 THR A N 1
ATOM 696 C CA . THR A 1 94 ? 10.361 1.890 -6.245 1.00 91.69 94 THR A CA 1
ATOM 697 C C . THR A 1 94 ? 10.178 2.883 -7.394 1.00 91.69 94 THR A C 1
ATOM 699 O O . THR A 1 94 ? 10.611 2.588 -8.502 1.00 91.69 94 THR A O 1
ATOM 702 N N . SER A 1 95 ? 9.605 4.071 -7.141 1.00 91.81 95 SER A N 1
ATOM 703 C CA . SER A 1 95 ? 9.511 5.121 -8.168 1.00 91.81 95 SER A CA 1
ATOM 704 C C . SER A 1 95 ? 10.878 5.586 -8.641 1.00 91.81 95 SER A C 1
ATOM 706 O O . SER A 1 95 ? 11.074 5.713 -9.841 1.00 91.81 95 SER A O 1
ATOM 708 N N . THR A 1 96 ? 11.817 5.807 -7.718 1.00 92.25 96 THR A N 1
ATOM 709 C CA . THR A 1 96 ? 13.175 6.238 -8.072 1.00 92.25 96 THR A CA 1
ATOM 710 C C . THR A 1 96 ? 13.901 5.162 -8.873 1.00 92.25 96 THR A C 1
ATOM 712 O O . THR A 1 96 ? 14.474 5.471 -9.909 1.00 92.25 96 THR A O 1
ATOM 715 N N . ASP A 1 97 ? 13.808 3.894 -8.460 1.00 90.62 97 ASP A N 1
ATOM 716 C CA . ASP A 1 97 ? 14.432 2.784 -9.192 1.00 90.62 97 ASP A CA 1
ATOM 717 C C . ASP A 1 97 ? 13.856 2.661 -1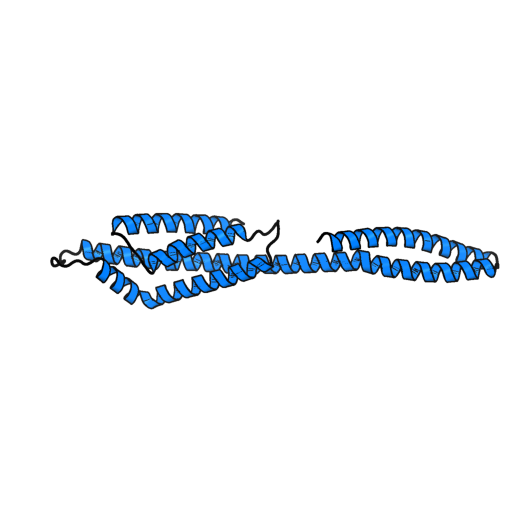0.624 1.00 90.62 97 ASP A C 1
ATOM 719 O O . ASP A 1 97 ? 14.599 2.431 -11.578 1.00 90.62 97 ASP A O 1
ATOM 723 N N . ALA A 1 98 ? 12.540 2.850 -10.798 1.00 94.31 98 ALA A N 1
ATOM 724 C CA . ALA A 1 98 ? 11.894 2.823 -12.113 1.00 94.31 98 ALA A CA 1
ATOM 725 C C . ALA A 1 98 ? 12.277 4.028 -12.994 1.00 94.31 98 ALA A C 1
ATOM 727 O O . ALA A 1 98 ? 12.501 3.861 -14.194 1.00 94.31 98 ALA A O 1
ATOM 728 N N . GLU A 1 99 ? 12.365 5.228 -12.414 1.00 93.06 99 GLU A N 1
ATOM 729 C CA . GLU A 1 99 ? 12.819 6.447 -13.097 1.00 93.06 99 GLU A CA 1
ATOM 730 C C . GLU A 1 99 ? 14.278 6.313 -13.557 1.00 93.06 99 GLU A C 1
ATOM 732 O O . GLU A 1 99 ? 14.596 6.617 -14.705 1.00 93.06 99 GLU A O 1
ATOM 737 N N . ASP A 1 100 ? 15.152 5.770 -12.708 1.00 94.00 100 ASP A N 1
ATOM 738 C CA . ASP A 1 100 ? 16.557 5.531 -13.039 1.00 94.00 100 ASP A CA 1
ATOM 739 C C . ASP A 1 100 ? 16.714 4.565 -14.221 1.00 94.00 100 ASP A C 1
ATOM 741 O O . ASP A 1 100 ? 17.556 4.790 -15.091 1.00 94.00 100 ASP A O 1
ATOM 745 N N . ILE A 1 101 ? 15.924 3.486 -14.279 1.00 92.75 101 ILE A N 1
ATOM 746 C CA . ILE A 1 101 ? 15.934 2.555 -15.422 1.00 92.75 101 ILE A CA 1
ATOM 747 C C . ILE A 1 101 ? 15.430 3.265 -16.685 1.00 92.75 101 ILE A C 1
ATOM 749 O O . ILE A 1 101 ? 16.055 3.158 -17.741 1.00 92.75 101 ILE A O 1
ATOM 753 N N . ALA A 1 102 ? 14.338 4.031 -16.581 1.00 93.81 102 ALA A N 1
ATOM 754 C CA . ALA A 1 102 ? 13.797 4.788 -17.706 1.00 93.81 102 ALA A CA 1
ATOM 755 C C . ALA A 1 102 ? 14.822 5.775 -18.286 1.00 93.81 102 ALA A C 1
ATOM 757 O O . ALA A 1 102 ? 14.998 5.831 -19.504 1.00 93.81 102 ALA A O 1
ATOM 758 N N . ASN A 1 103 ? 15.525 6.508 -17.421 1.00 93.69 103 ASN A N 1
ATOM 759 C CA . ASN A 1 103 ? 16.556 7.463 -17.819 1.00 93.69 103 ASN A CA 1
ATOM 760 C C . ASN A 1 103 ? 17.751 6.763 -18.480 1.00 93.69 103 ASN A C 1
ATOM 762 O O . ASN A 1 103 ? 18.194 7.207 -19.533 1.00 93.69 103 ASN A O 1
ATOM 766 N N . ASN A 1 104 ? 18.210 5.620 -17.958 1.00 93.56 104 ASN A N 1
ATOM 767 C CA . ASN A 1 104 ? 19.319 4.881 -18.578 1.00 93.56 104 ASN A CA 1
ATOM 768 C C . ASN A 1 104 ? 18.953 4.320 -19.965 1.00 93.56 104 ASN A C 1
ATOM 770 O O . ASN A 1 104 ? 19.801 4.266 -20.856 1.00 93.56 104 ASN A O 1
ATOM 774 N N . ILE A 1 105 ? 17.699 3.902 -20.181 1.00 91.81 105 ILE A N 1
ATOM 775 C CA . ILE A 1 105 ? 17.216 3.498 -21.513 1.00 91.81 105 ILE A CA 1
ATOM 776 C C . ILE A 1 105 ? 17.157 4.708 -22.450 1.00 91.81 105 ILE A C 1
ATOM 778 O O . ILE A 1 105 ? 17.589 4.615 -23.600 1.00 91.81 105 ILE A O 1
ATOM 782 N N . TYR A 1 106 ? 16.629 5.834 -21.965 1.00 92.12 106 TYR A N 1
ATOM 783 C CA . TYR A 1 106 ? 16.538 7.071 -22.734 1.00 92.12 106 TYR A CA 1
ATOM 784 C C . TYR A 1 106 ? 17.924 7.558 -23.175 1.00 92.12 106 TYR A C 1
ATOM 786 O O . TYR A 1 106 ? 18.122 7.801 -24.366 1.00 92.12 106 TYR A O 1
ATOM 794 N N . ASP A 1 107 ? 18.886 7.610 -22.252 1.00 91.00 107 ASP A N 1
ATOM 795 C CA . ASP A 1 107 ? 20.270 8.003 -22.521 1.00 91.00 107 ASP A CA 1
ATOM 796 C C . ASP A 1 107 ? 20.932 7.043 -23.517 1.00 91.00 107 ASP A C 1
ATOM 798 O O . ASP A 1 107 ? 21.521 7.486 -24.498 1.00 91.00 107 ASP A O 1
ATOM 802 N N . ALA A 1 108 ? 20.753 5.726 -23.349 1.00 88.62 108 ALA A N 1
ATOM 803 C CA . ALA A 1 108 ? 21.306 4.736 -24.275 1.00 88.62 108 ALA A CA 1
ATOM 804 C C . ALA A 1 108 ? 20.765 4.905 -25.705 1.00 88.62 108 ALA A C 1
ATOM 806 O O . ALA A 1 108 ? 21.519 4.817 -26.676 1.00 88.62 108 ALA A O 1
ATOM 807 N N . TRP A 1 109 ? 19.464 5.164 -25.859 1.00 88.75 109 TRP A N 1
ATOM 808 C CA . TRP A 1 109 ? 18.889 5.470 -27.167 1.00 88.75 109 TRP A CA 1
ATOM 809 C C . TRP A 1 109 ? 19.361 6.805 -27.726 1.00 88.75 109 TRP A C 1
ATOM 811 O O . TRP A 1 109 ? 19.624 6.883 -28.924 1.00 88.75 109 TRP A O 1
ATOM 821 N N . GLN A 1 110 ? 19.453 7.841 -26.894 1.00 88.19 110 GLN A N 1
ATOM 822 C CA . GLN A 1 110 ? 19.941 9.143 -27.322 1.00 88.19 110 GLN A CA 1
ATOM 823 C C . GLN A 1 110 ? 21.380 9.025 -27.840 1.00 88.19 110 GLN A C 1
ATOM 825 O O . GLN A 1 110 ? 21.657 9.465 -28.954 1.00 88.19 110 GLN A O 1
ATOM 830 N N . ASP A 1 111 ? 22.259 8.357 -27.097 1.00 85.81 111 ASP A N 1
ATOM 831 C CA . ASP A 1 111 ? 23.635 8.100 -27.515 1.00 85.81 111 ASP A CA 1
ATOM 832 C C . ASP A 1 111 ? 23.660 7.302 -28.826 1.00 85.81 111 ASP A C 1
ATOM 834 O O . ASP A 1 111 ? 24.282 7.723 -29.793 1.00 85.81 111 ASP A O 1
ATOM 838 N N . GLY A 1 112 ? 22.901 6.207 -28.933 1.00 81.75 112 GLY A N 1
ATOM 839 C CA . GLY A 1 112 ? 22.889 5.395 -30.154 1.00 81.75 112 GLY A CA 1
ATOM 840 C C . GLY A 1 112 ? 22.340 6.103 -31.406 1.00 81.75 112 GLY A C 1
ATOM 841 O O . GLY A 1 112 ? 22.758 5.771 -32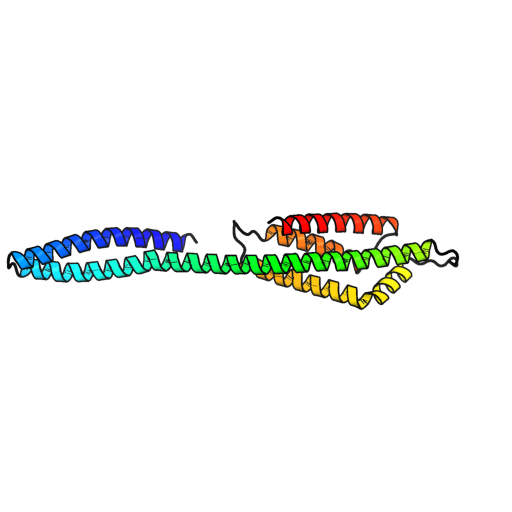.514 1.00 81.75 112 GLY A O 1
ATOM 842 N N . ILE A 1 113 ? 21.421 7.066 -31.253 1.00 81.06 113 ILE A N 1
ATOM 843 C CA . ILE A 1 113 ? 20.862 7.858 -32.366 1.00 81.06 113 ILE A CA 1
ATOM 844 C C . ILE A 1 113 ? 21.811 8.983 -32.790 1.00 81.06 113 ILE A C 1
ATOM 846 O O . ILE A 1 113 ? 21.903 9.284 -33.981 1.00 81.06 113 ILE A O 1
ATOM 850 N N . PHE A 1 114 ? 22.444 9.652 -31.825 1.00 76.62 114 PHE A N 1
ATOM 851 C CA . PHE A 1 114 ? 23.156 10.912 -32.049 1.00 76.62 114 PHE A CA 1
ATOM 852 C C . PHE A 1 114 ? 24.686 10.792 -31.988 1.00 76.62 114 PHE A C 1
ATOM 854 O O . PHE A 1 114 ? 25.362 11.799 -32.195 1.00 76.62 114 PHE A O 1
ATOM 861 N N . ASP A 1 115 ? 25.246 9.606 -31.733 1.00 75.62 115 ASP A N 1
ATOM 862 C CA . ASP A 1 115 ? 26.688 9.376 -31.838 1.00 75.62 115 ASP A CA 1
ATOM 863 C C . ASP A 1 115 ? 27.135 9.420 -33.317 1.00 75.62 115 ASP A C 1
ATOM 865 O O . ASP A 1 115 ? 26.634 8.688 -34.182 1.00 75.62 115 ASP A O 1
ATOM 869 N N . ASP A 1 116 ? 28.102 10.303 -33.599 1.00 54.16 116 ASP A N 1
ATOM 870 C CA . ASP A 1 116 ? 28.684 10.627 -34.918 1.00 54.16 116 ASP A CA 1
ATOM 871 C C . ASP A 1 116 ? 29.423 9.430 -35.560 1.00 54.16 116 ASP A C 1
ATOM 873 O O . ASP A 1 116 ? 29.898 9.504 -36.696 1.00 54.16 116 ASP A O 1
ATOM 877 N N . THR A 1 117 ? 29.538 8.317 -34.828 1.00 54.78 117 THR A N 1
ATOM 878 C CA . THR A 1 117 ? 30.125 7.047 -35.278 1.00 54.78 117 THR A CA 1
ATOM 879 C C . THR A 1 117 ? 29.097 6.002 -35.707 1.00 54.78 117 THR A C 1
ATOM 881 O O . THR A 1 117 ? 29.495 4.889 -36.053 1.00 54.78 117 THR A O 1
ATOM 884 N N . SER A 1 118 ? 27.798 6.329 -35.700 1.00 55.56 118 SER A N 1
ATOM 885 C CA . SER A 1 118 ? 26.733 5.400 -36.086 1.00 55.56 118 SER A CA 1
ATOM 886 C C . SER A 1 118 ? 26.888 4.939 -37.541 1.00 55.56 118 SER A C 1
ATOM 888 O O . SER A 1 118 ? 26.398 5.536 -38.500 1.00 55.56 118 SER A O 1
ATOM 890 N N . ASP A 1 119 ? 27.572 3.806 -37.707 1.00 55.22 119 ASP A N 1
ATOM 891 C CA . ASP A 1 119 ? 27.399 2.933 -38.859 1.00 55.22 119 ASP A CA 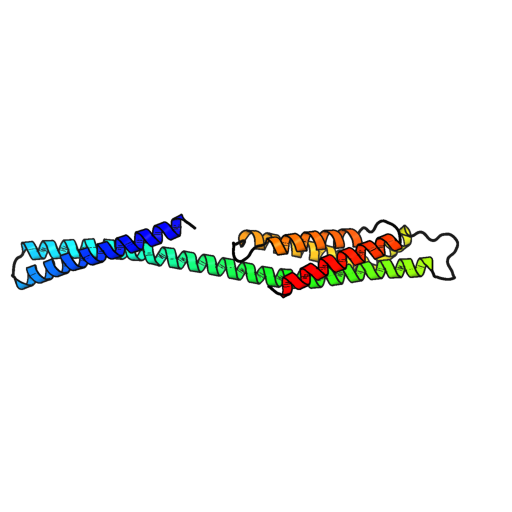1
ATOM 892 C C . ASP A 1 119 ? 25.889 2.727 -39.077 1.00 55.22 119 ASP A C 1
ATOM 894 O O . ASP A 1 119 ? 25.116 2.727 -38.119 1.00 55.22 119 ASP A O 1
ATOM 898 N N . ASN A 1 120 ? 25.463 2.548 -40.333 1.00 56.12 120 ASN A N 1
ATOM 899 C CA . ASN A 1 120 ? 24.064 2.477 -40.811 1.00 56.12 120 ASN A CA 1
ATOM 900 C C . ASN A 1 120 ? 23.171 1.357 -40.193 1.00 56.12 120 ASN A C 1
ATOM 902 O O . ASN A 1 120 ? 22.229 0.893 -40.833 1.00 56.12 120 ASN A O 1
ATOM 906 N N . ASN A 1 121 ? 23.468 0.881 -38.987 1.00 64.19 121 ASN A N 1
ATOM 907 C CA . ASN A 1 121 ? 22.972 -0.331 -38.356 1.00 64.19 121 ASN A CA 1
ATOM 908 C C . ASN A 1 121 ? 22.391 -0.089 -36.945 1.00 64.19 121 ASN A C 1
ATOM 910 O O . ASN A 1 121 ? 22.320 -1.031 -36.157 1.00 64.19 121 ASN A O 1
ATOM 914 N N . PHE A 1 122 ? 21.991 1.147 -36.609 1.00 75.50 122 PHE A N 1
ATOM 915 C CA . PHE A 1 122 ? 21.314 1.441 -35.340 1.00 75.50 122 PHE A CA 1
ATOM 916 C C . PHE A 1 122 ? 20.040 0.595 -35.195 1.00 75.50 122 PHE A C 1
ATOM 918 O O . PHE A 1 122 ? 19.083 0.741 -35.959 1.00 75.50 122 PHE A O 1
ATOM 925 N N . ASP A 1 123 ? 20.037 -0.277 -34.189 1.00 81.50 123 ASP A N 1
ATOM 926 C CA . ASP A 1 123 ? 18.897 -1.099 -33.805 1.00 81.50 123 ASP A CA 1
ATOM 927 C C . ASP A 1 123 ? 18.451 -0.720 -32.380 1.00 81.50 123 ASP A C 1
ATOM 929 O O . ASP A 1 123 ? 19.118 -1.087 -31.403 1.00 81.50 123 ASP A O 1
ATOM 933 N N . PRO A 1 124 ? 17.308 -0.021 -32.237 1.00 78.25 124 PRO A N 1
ATOM 934 C CA . PRO A 1 124 ? 16.769 0.381 -30.942 1.00 78.25 124 PRO A CA 1
ATOM 935 C C . PRO A 1 124 ? 16.587 -0.785 -29.966 1.00 78.25 124 PRO A C 1
ATOM 937 O O . PRO A 1 124 ? 16.743 -0.599 -28.759 1.00 78.25 124 PRO A O 1
ATOM 940 N N . SER A 1 125 ? 16.252 -1.977 -30.466 1.00 80.06 125 SER A N 1
ATOM 941 C CA . SER A 1 125 ? 15.986 -3.143 -29.621 1.00 80.06 125 SER A CA 1
ATOM 942 C C . SER A 1 125 ? 17.264 -3.706 -29.000 1.00 80.06 125 SER A C 1
ATOM 944 O O . SER A 1 125 ? 17.277 -4.064 -27.820 1.00 80.06 125 SER A O 1
ATOM 946 N N . THR A 1 126 ? 18.362 -3.691 -29.758 1.00 84.50 126 THR A N 1
ATOM 947 C CA . THR A 1 126 ? 19.688 -4.093 -29.281 1.00 84.50 126 THR A CA 1
ATOM 948 C C . THR A 1 126 ? 20.204 -3.125 -28.213 1.00 84.50 126 THR A C 1
ATOM 950 O O . THR A 1 126 ? 20.705 -3.561 -27.178 1.00 84.50 126 THR A O 1
ATOM 953 N N . VAL A 1 127 ? 20.022 -1.815 -28.410 1.00 86.44 127 VAL A N 1
ATOM 954 C CA . VAL A 1 127 ? 20.455 -0.785 -27.446 1.00 86.44 127 VAL A CA 1
ATOM 955 C C . VAL A 1 127 ? 19.673 -0.862 -26.133 1.00 86.44 127 VAL A C 1
ATOM 957 O O . VAL A 1 127 ? 20.269 -0.827 -25.058 1.00 86.44 127 VAL A O 1
ATOM 960 N N . VAL A 1 128 ? 18.350 -1.034 -26.207 1.00 85.44 128 VAL A N 1
ATOM 961 C CA . VAL A 1 128 ? 17.497 -1.267 -25.029 1.00 85.44 128 VAL A CA 1
ATOM 962 C C . VAL A 1 128 ? 17.929 -2.514 -24.272 1.00 85.44 128 VAL A C 1
ATOM 964 O O . VAL A 1 128 ? 18.096 -2.457 -23.057 1.00 85.44 128 VAL A O 1
ATOM 967 N N . SER A 1 129 ? 18.135 -3.625 -24.984 1.00 82.62 129 SER A N 1
ATOM 968 C CA . SER A 1 129 ? 18.501 -4.898 -24.358 1.00 82.62 129 SER A CA 1
ATOM 969 C C . SER A 1 129 ? 19.850 -4.789 -23.650 1.00 82.62 129 SER A C 1
ATOM 971 O O . SER A 1 129 ? 19.966 -5.189 -22.498 1.00 82.62 129 SER A O 1
ATOM 973 N N . ALA A 1 130 ? 20.842 -4.158 -24.285 1.00 82.38 130 ALA A N 1
ATOM 974 C CA . ALA A 1 130 ? 22.147 -3.914 -23.675 1.00 82.38 130 ALA A CA 1
ATOM 975 C C . ALA A 1 130 ? 22.064 -2.991 -22.444 1.00 82.38 130 ALA A C 1
ATOM 977 O O . ALA A 1 130 ? 22.783 -3.206 -21.467 1.00 82.38 130 ALA A O 1
ATOM 978 N N . SER A 1 131 ? 21.187 -1.979 -22.469 1.00 86.88 131 SER A N 1
ATOM 979 C CA . SER A 1 131 ? 20.958 -1.095 -21.318 1.00 86.88 131 SER A CA 1
ATOM 980 C C . SER A 1 131 ? 20.335 -1.861 -20.144 1.00 86.8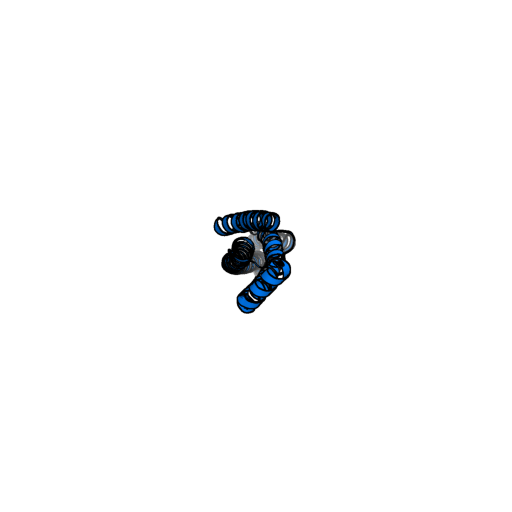8 131 SER A C 1
ATOM 982 O O . SER A 1 131 ? 20.850 -1.808 -19.029 1.00 86.88 131 SER A O 1
ATOM 984 N N . LEU A 1 132 ? 19.306 -2.674 -20.408 1.00 83.44 132 LEU A N 1
ATOM 985 C CA . LEU A 1 132 ? 18.664 -3.527 -19.402 1.00 83.44 132 LEU A CA 1
ATOM 986 C C . LEU A 1 132 ? 19.602 -4.608 -18.849 1.00 83.44 132 LEU A C 1
ATOM 988 O O . LEU A 1 132 ? 19.567 -4.881 -17.654 1.00 83.44 132 LEU A O 1
ATOM 992 N N . GLU A 1 133 ? 20.465 -5.202 -19.677 1.00 81.50 133 GLU A N 1
ATOM 993 C CA . GLU A 1 133 ? 21.486 -6.158 -19.225 1.00 81.50 133 GLU A CA 1
ATOM 994 C C . GLU A 1 133 ? 22.528 -5.493 -18.320 1.00 81.50 133 GLU A C 1
ATOM 996 O O . GLU A 1 133 ? 22.914 -6.055 -17.293 1.00 81.50 133 GLU A O 1
ATOM 1001 N N . LYS A 1 134 ? 22.962 -4.276 -18.664 1.00 84.62 134 LYS A N 1
ATOM 1002 C CA . LYS A 1 134 ? 23.871 -3.478 -17.832 1.00 84.62 134 LYS A CA 1
ATOM 1003 C C . LYS A 1 134 ? 23.231 -3.107 -16.490 1.00 84.62 134 LYS A C 1
ATOM 1005 O O . LYS A 1 134 ? 23.924 -3.094 -15.475 1.00 84.62 134 LYS A O 1
ATOM 1010 N N . ASP A 1 135 ? 21.927 -2.847 -16.488 1.00 85.81 135 ASP A N 1
ATOM 1011 C CA . ASP A 1 135 ? 21.132 -2.499 -15.308 1.00 85.81 135 ASP A CA 1
ATOM 1012 C C . ASP A 1 135 ? 20.385 -3.696 -14.689 1.00 85.81 135 ASP A C 1
ATOM 1014 O O . ASP A 1 135 ? 19.449 -3.503 -13.910 1.00 85.81 135 ASP A O 1
ATOM 1018 N N . ALA A 1 136 ? 20.801 -4.935 -14.971 1.00 79.69 136 ALA A N 1
ATOM 1019 C CA . ALA A 1 136 ? 20.092 -6.137 -14.520 1.00 79.69 136 ALA A CA 1
ATOM 1020 C C . ALA A 1 136 ? 19.868 -6.175 -12.995 1.00 79.69 136 ALA A C 1
ATOM 1022 O O . ALA A 1 136 ? 18.803 -6.582 -12.530 1.00 79.69 136 ALA A O 1
ATOM 1023 N N . ASP A 1 137 ? 20.830 -5.680 -12.208 1.00 80.44 137 ASP A N 1
ATOM 1024 C CA . ASP A 1 137 ? 20.700 -5.572 -10.750 1.00 80.44 137 ASP A CA 1
ATOM 1025 C C . ASP A 1 137 ? 19.587 -4.596 -10.330 1.00 80.44 137 ASP A C 1
ATOM 1027 O O . ASP A 1 137 ? 18.859 -4.858 -9.369 1.00 80.44 137 ASP A O 1
ATOM 1031 N N . LYS A 1 138 ? 19.421 -3.480 -11.055 1.00 87.75 138 LYS A N 1
ATOM 1032 C CA . LYS A 1 138 ? 18.351 -2.502 -10.805 1.00 87.75 138 LYS A CA 1
ATOM 1033 C C . LYS A 1 138 ? 16.994 -3.065 -11.208 1.00 87.75 138 LYS A C 1
ATOM 1035 O O . LYS A 1 138 ? 16.036 -2.913 -10.457 1.00 87.75 138 LYS A O 1
ATOM 1040 N N . VAL A 1 139 ? 16.921 -3.756 -12.347 1.00 82.56 139 VAL A N 1
ATOM 1041 C CA . VAL A 1 139 ? 15.705 -4.448 -12.806 1.00 82.56 139 VAL A CA 1
ATOM 1042 C C . VAL A 1 139 ? 15.260 -5.479 -11.767 1.00 82.56 139 VAL A C 1
ATOM 1044 O O . VAL A 1 139 ? 14.119 -5.450 -11.312 1.00 82.56 139 VAL A O 1
ATOM 1047 N N . TYR A 1 140 ? 16.182 -6.316 -11.288 1.00 81.88 140 TYR A N 1
ATOM 1048 C CA . TYR A 1 140 ? 15.898 -7.291 -10.235 1.00 81.88 140 TYR A CA 1
ATOM 1049 C C . TYR A 1 140 ? 15.473 -6.627 -8.915 1.00 81.88 140 TYR A C 1
ATOM 1051 O O . TYR A 1 140 ? 14.573 -7.109 -8.219 1.00 81.88 140 TYR A O 1
ATOM 1059 N N . ALA A 1 141 ? 16.101 -5.511 -8.538 1.00 84.06 141 ALA A N 1
ATOM 1060 C CA . ALA A 1 141 ? 15.699 -4.750 -7.358 1.00 84.06 141 ALA A CA 1
ATOM 1061 C C . ALA A 1 141 ? 14.280 -4.173 -7.502 1.00 84.06 141 ALA A C 1
ATOM 1063 O O . ALA A 1 141 ? 13.494 -4.263 -6.556 1.00 84.06 141 ALA A O 1
ATOM 1064 N N . LEU A 1 142 ? 13.933 -3.644 -8.679 1.00 90.25 142 LEU A N 1
ATOM 1065 C CA . LEU A 1 142 ? 12.605 -3.124 -8.994 1.00 90.25 142 LEU A CA 1
ATOM 1066 C C . LEU A 1 142 ? 11.536 -4.222 -8.899 1.00 90.25 142 LEU A C 1
ATOM 1068 O O . LEU A 1 142 ? 10.528 -4.032 -8.217 1.00 90.25 142 LEU A O 1
ATOM 1072 N N . GLU A 1 143 ? 11.773 -5.391 -9.497 1.00 88.06 143 GLU A N 1
ATOM 1073 C CA . GLU A 1 143 ? 10.866 -6.545 -9.418 1.00 88.06 143 GLU A CA 1
ATOM 1074 C C . GLU A 1 143 ? 10.639 -7.004 -7.968 1.00 88.06 143 GLU A C 1
ATOM 1076 O O . GLU A 1 143 ? 9.502 -7.243 -7.544 1.00 88.06 143 GLU A O 1
ATOM 1081 N N . ASN A 1 144 ? 11.705 -7.076 -7.163 1.00 90.38 144 ASN A N 1
ATOM 1082 C CA . ASN A 1 144 ? 11.589 -7.430 -5.747 1.00 90.38 144 ASN A CA 1
ATOM 1083 C C . ASN A 1 144 ? 10.833 -6.373 -4.944 1.00 90.38 144 ASN A C 1
ATOM 1085 O O . ASN A 1 144 ? 9.960 -6.725 -4.149 1.00 90.38 144 ASN A O 1
ATOM 1089 N N . ASN A 1 145 ? 11.115 -5.088 -5.167 1.00 91.56 145 ASN A N 1
ATOM 1090 C CA . ASN A 1 145 ? 10.372 -4.010 -4.524 1.00 91.56 145 ASN A CA 1
ATOM 1091 C C . ASN A 1 145 ? 8.877 -4.076 -4.903 1.00 91.56 145 ASN A C 1
ATOM 1093 O O . ASN A 1 145 ? 8.022 -3.900 -4.036 1.00 91.56 145 ASN A O 1
ATOM 1097 N N . MET A 1 146 ? 8.540 -4.382 -6.162 1.00 96.50 146 MET A N 1
ATOM 1098 C CA . MET A 1 146 ? 7.155 -4.551 -6.621 1.00 96.50 146 MET A CA 1
ATOM 1099 C C . MET A 1 146 ? 6.447 -5.723 -5.937 1.00 96.50 146 MET A C 1
ATOM 1101 O O . MET A 1 146 ? 5.280 -5.605 -5.545 1.00 96.50 146 MET A O 1
ATOM 1105 N N . LYS A 1 147 ? 7.154 -6.836 -5.726 1.00 93.00 147 LYS A N 1
ATOM 1106 C CA . LYS A 1 147 ? 6.653 -7.959 -4.930 1.00 93.00 147 LYS A CA 1
ATOM 1107 C C . LYS A 1 147 ? 6.422 -7.557 -3.472 1.00 93.00 147 LYS A C 1
ATOM 1109 O O . LYS A 1 147 ? 5.348 -7.805 -2.933 1.00 93.00 147 LYS A O 1
ATOM 1114 N N . GLU A 1 148 ? 7.374 -6.867 -2.851 1.00 91.81 148 GLU A N 1
ATOM 1115 C CA . GLU A 1 148 ? 7.230 -6.382 -1.475 1.00 91.81 148 GLU A CA 1
ATOM 1116 C C . GLU A 1 148 ? 6.100 -5.345 -1.320 1.00 91.81 148 GLU A C 1
ATOM 1118 O O . GLU A 1 148 ? 5.409 -5.332 -0.293 1.00 91.81 148 GLU A O 1
ATOM 1123 N N . LEU A 1 149 ? 5.869 -4.496 -2.330 1.00 94.25 149 LEU A N 1
ATOM 1124 C CA . LEU A 1 149 ? 4.729 -3.576 -2.381 1.00 94.25 149 LEU A CA 1
ATOM 1125 C C . LEU A 1 149 ? 3.419 -4.353 -2.398 1.00 94.25 149 LEU A C 1
ATOM 1127 O O . LEU A 1 149 ? 2.507 -4.024 -1.636 1.00 94.25 149 LEU A O 1
ATOM 1131 N N . LYS A 1 150 ? 3.337 -5.401 -3.224 1.00 95.06 150 LYS A N 1
ATOM 1132 C CA . LYS A 1 150 ? 2.159 -6.263 -3.310 1.00 95.06 150 LYS A CA 1
ATOM 1133 C C . LYS A 1 150 ? 1.885 -6.986 -1.995 1.00 95.06 150 LYS A C 1
ATOM 1135 O O . LYS A 1 150 ? 0.752 -6.954 -1.521 1.00 95.06 150 LYS A O 1
ATOM 1140 N N . ASP A 1 151 ? 2.913 -7.566 -1.383 1.00 91.31 151 ASP A N 1
ATOM 1141 C CA . ASP A 1 151 ? 2.809 -8.274 -0.103 1.00 91.31 151 ASP A CA 1
ATOM 1142 C C . ASP A 1 151 ? 2.379 -7.325 1.029 1.00 91.31 151 ASP A C 1
ATOM 1144 O O . ASP A 1 151 ? 1.536 -7.658 1.872 1.00 91.31 151 ASP A O 1
ATOM 1148 N N . THR A 1 152 ? 2.920 -6.102 1.035 1.00 91.38 152 THR A N 1
ATOM 1149 C CA . THR A 1 152 ? 2.534 -5.064 2.001 1.00 91.38 152 THR A CA 1
ATOM 1150 C C . THR A 1 152 ? 1.088 -4.623 1.774 1.00 91.38 152 THR A C 1
ATOM 1152 O O . THR A 1 152 ? 0.324 -4.537 2.733 1.00 91.38 152 THR A O 1
ATOM 1155 N N . LEU A 1 153 ? 0.676 -4.411 0.520 1.00 93.00 153 LEU A N 1
ATOM 1156 C CA . LEU A 1 153 ? -0.704 -4.079 0.161 1.00 93.00 153 LEU A CA 1
ATOM 1157 C C . LEU A 1 153 ? -1.681 -5.185 0.571 1.00 93.00 153 LEU A C 1
ATOM 1159 O O . LEU A 1 153 ? -2.739 -4.902 1.127 1.00 93.00 153 LEU A O 1
ATOM 1163 N N . ASP A 1 154 ? -1.339 -6.447 0.325 1.00 90.44 154 ASP A N 1
ATOM 1164 C CA . ASP A 1 154 ? -2.177 -7.576 0.722 1.00 90.44 154 ASP A CA 1
ATOM 1165 C C . ASP A 1 154 ? -2.308 -7.664 2.246 1.00 90.44 154 ASP A C 1
ATOM 1167 O O . ASP A 1 154 ? -3.412 -7.874 2.743 1.00 90.44 154 ASP A O 1
ATOM 1171 N N . SER A 1 155 ? -1.241 -7.363 2.992 1.00 86.06 155 SER A N 1
ATOM 1172 C CA . SER A 1 155 ? -1.290 -7.264 4.459 1.00 86.06 155 SER A CA 1
ATOM 1173 C C . SER A 1 155 ? -2.209 -6.138 4.962 1.00 86.06 155 SER A C 1
ATOM 1175 O O . SER A 1 155 ? -2.753 -6.223 6.066 1.00 86.06 155 SER A O 1
ATOM 1177 N N . MET A 1 156 ? -2.416 -5.084 4.165 1.00 86.81 156 MET A N 1
ATOM 1178 C CA . MET A 1 156 ? -3.338 -3.989 4.492 1.00 86.81 156 MET A CA 1
ATOM 1179 C C . MET A 1 156 ? -4.808 -4.360 4.282 1.00 86.81 156 MET A C 1
ATOM 1181 O O . MET A 1 156 ? -5.661 -3.751 4.927 1.00 86.81 156 MET A O 1
ATOM 1185 N N . LYS A 1 157 ? -5.129 -5.345 3.426 1.00 85.62 157 LYS A N 1
ATOM 1186 C CA . LYS A 1 157 ? -6.525 -5.740 3.133 1.00 85.62 157 LYS A CA 1
ATOM 1187 C C . LYS A 1 157 ? -7.257 -6.211 4.380 1.00 85.62 157 LYS A C 1
ATOM 1189 O O . LYS A 1 157 ? -8.398 -5.823 4.604 1.00 85.62 157 LYS A O 1
ATOM 1194 N N . ASP A 1 158 ? -6.566 -6.968 5.225 1.00 79.62 158 ASP A N 1
ATOM 1195 C CA . ASP A 1 158 ? -7.111 -7.474 6.489 1.00 79.62 158 ASP A CA 1
ATOM 1196 C C . ASP A 1 158 ? -7.346 -6.365 7.526 1.00 79.62 158 ASP A C 1
ATOM 1198 O O . ASP A 1 158 ? -7.975 -6.588 8.564 1.00 79.62 158 ASP A O 1
ATOM 1202 N N . CYS A 1 159 ? -6.825 -5.164 7.263 1.00 80.75 159 CYS A N 1
ATOM 1203 C CA . CYS A 1 159 ? -6.926 -4.009 8.140 1.00 80.75 159 CYS A CA 1
ATOM 1204 C C . CYS A 1 159 ? -7.843 -2.904 7.587 1.00 80.75 159 CYS A C 1
ATOM 1206 O O . CYS A 1 159 ? -7.960 -1.867 8.240 1.00 80.75 159 CYS A O 1
ATOM 1208 N N . ASP A 1 160 ? -8.480 -3.110 6.425 1.00 80.31 160 ASP A N 1
ATOM 1209 C CA . ASP A 1 160 ? -9.323 -2.109 5.761 1.00 80.31 160 ASP A CA 1
ATOM 1210 C C . ASP A 1 160 ? -10.503 -1.685 6.650 1.00 80.31 160 ASP A C 1
ATOM 1212 O O . ASP A 1 160 ? -11.192 -2.506 7.270 1.00 80.31 160 ASP A O 1
ATOM 1216 N N . ALA A 1 161 ? -10.716 -0.374 6.737 1.00 77.06 161 ALA A N 1
ATOM 1217 C CA . ALA A 1 161 ? -11.753 0.232 7.559 1.00 77.06 161 ALA A CA 1
ATOM 1218 C C . ALA A 1 161 ? -12.262 1.538 6.921 1.00 77.06 161 ALA A C 1
ATOM 1220 O O . ALA A 1 161 ? -11.548 2.153 6.126 1.00 77.06 161 ALA A O 1
ATOM 1221 N N . PRO A 1 162 ? -13.476 2.015 7.266 1.00 75.81 162 PRO A N 1
ATOM 1222 C CA . PRO A 1 162 ? -14.039 3.235 6.679 1.00 75.81 162 PRO A CA 1
ATOM 1223 C C . PRO A 1 162 ? -13.147 4.481 6.814 1.00 75.81 162 PRO A C 1
ATOM 1225 O O . PRO A 1 162 ? -13.108 5.306 5.906 1.00 75.81 162 PRO A O 1
ATOM 1228 N N . ASP A 1 163 ? -12.426 4.613 7.930 1.00 76.56 163 ASP A N 1
ATOM 1229 C CA . ASP A 1 163 ? -11.498 5.710 8.232 1.00 76.56 163 ASP A CA 1
ATOM 1230 C C . ASP A 1 163 ? -10.081 5.481 7.679 1.00 76.56 163 ASP A C 1
ATOM 1232 O O . ASP A 1 163 ? -9.267 6.402 7.651 1.00 76.56 163 ASP A O 1
ATOM 1236 N N . ARG A 1 164 ? -9.777 4.260 7.227 1.00 78.06 164 ARG A N 1
ATOM 1237 C CA . ARG A 1 164 ? -8.455 3.817 6.767 1.00 78.06 164 ARG A CA 1
ATOM 1238 C C . ARG A 1 164 ? -8.615 2.906 5.563 1.00 78.06 164 ARG A C 1
ATOM 1240 O O . ARG A 1 164 ? -8.515 1.686 5.655 1.00 78.06 164 ARG A O 1
ATOM 1247 N N . SER A 1 165 ? -8.916 3.537 4.430 1.00 85.62 165 SER A N 1
ATOM 1248 C CA . SER A 1 165 ? -9.220 2.823 3.195 1.00 85.62 165 SER A CA 1
ATOM 1249 C C . SER A 1 165 ? -7.961 2.427 2.426 1.00 85.62 165 SER A C 1
ATOM 1251 O O . SER A 1 165 ? -7.104 3.261 2.102 1.00 85.62 165 SER A O 1
ATOM 1253 N N . ILE A 1 166 ? -7.906 1.161 2.021 1.00 92.69 166 ILE A N 1
ATOM 1254 C CA . ILE A 1 166 ? -6.855 0.613 1.161 1.00 92.69 166 ILE A CA 1
ATOM 1255 C C . ILE A 1 166 ? -6.898 1.158 -0.280 1.00 92.69 166 ILE A C 1
ATOM 1257 O O . ILE A 1 166 ? -5.900 1.101 -0.995 1.00 92.69 166 ILE A O 1
ATOM 1261 N N . LYS A 1 167 ? -8.016 1.746 -0.721 1.00 93.12 167 LYS A N 1
ATOM 1262 C CA . LYS A 1 167 ? -8.255 2.125 -2.128 1.00 93.12 167 LYS A CA 1
ATOM 1263 C C . LYS A 1 167 ? -7.157 3.005 -2.732 1.00 93.12 167 LYS A C 1
ATOM 1265 O O . LYS A 1 167 ? -6.793 2.849 -3.893 1.00 93.12 167 LYS A O 1
ATOM 1270 N N . LEU A 1 168 ? -6.617 3.943 -1.954 1.00 93.69 168 LEU A N 1
ATOM 1271 C CA . LEU A 1 168 ? -5.537 4.811 -2.428 1.00 93.69 168 LEU A CA 1
ATOM 1272 C C . LEU A 1 168 ? -4.215 4.047 -2.620 1.00 93.69 168 LEU A C 1
ATOM 1274 O O . LEU A 1 168 ? -3.466 4.380 -3.529 1.00 93.69 168 LEU A O 1
ATOM 1278 N N . TYR A 1 169 ? -3.950 3.022 -1.809 1.00 95.62 169 TYR A N 1
ATOM 1279 C CA . TYR A 1 169 ? -2.775 2.157 -1.949 1.00 95.62 169 TYR A CA 1
ATOM 1280 C C . TYR A 1 169 ? -2.921 1.187 -3.129 1.00 95.62 169 TYR A C 1
ATOM 1282 O O . TYR A 1 169 ? -1.967 0.979 -3.863 1.00 95.62 169 TYR A O 1
ATOM 1290 N N . GLN A 1 170 ? -4.125 0.657 -3.370 1.00 96.62 170 GLN A N 1
ATOM 1291 C CA . GLN A 1 170 ? -4.410 -0.159 -4.561 1.00 96.62 170 GLN A CA 1
ATOM 1292 C C . GLN A 1 170 ? -4.183 0.638 -5.846 1.00 96.62 170 GLN A C 1
ATOM 1294 O O . GLN A 1 170 ? -3.391 0.244 -6.690 1.00 96.62 170 GLN A O 1
ATOM 1299 N N . ASN A 1 171 ? -4.794 1.820 -5.943 1.00 96.75 171 ASN A N 1
ATOM 1300 C CA . ASN A 1 171 ? -4.649 2.653 -7.132 1.00 96.75 171 ASN A CA 1
ATOM 1301 C C . ASN A 1 171 ? -3.198 3.104 -7.373 1.00 96.75 171 ASN A C 1
ATOM 1303 O O . ASN A 1 171 ? -2.814 3.322 -8.519 1.00 96.75 171 ASN A O 1
ATOM 1307 N N . SER A 1 172 ? -2.412 3.311 -6.308 1.00 97.75 172 SER A N 1
ATOM 1308 C CA . SER A 1 172 ? -0.998 3.643 -6.474 1.00 97.75 172 SER A CA 1
ATOM 1309 C C . SER A 1 172 ? -0.201 2.429 -6.946 1.00 97.75 172 SER A C 1
ATOM 1311 O O . SER A 1 172 ? 0.610 2.576 -7.853 1.00 97.75 172 SER A O 1
ATOM 1313 N N . TYR A 1 173 ? -0.468 1.238 -6.398 1.00 97.75 173 TYR A N 1
ATOM 1314 C CA . TYR A 1 173 ? 0.155 -0.011 -6.841 1.00 97.75 173 TYR A CA 1
ATOM 1315 C C . TYR A 1 173 ? -0.059 -0.243 -8.334 1.00 97.75 173 TYR A C 1
ATOM 1317 O O . TYR A 1 173 ? 0.910 -0.475 -9.048 1.00 97.75 173 TYR A O 1
ATOM 1325 N N . ASP A 1 174 ? -1.297 -0.104 -8.812 1.00 98.06 174 ASP A N 1
ATOM 1326 C CA . ASP A 1 174 ? -1.632 -0.325 -10.221 1.00 98.06 174 ASP A CA 1
ATOM 1327 C C . ASP A 1 174 ? -0.803 0.588 -11.138 1.00 98.06 174 ASP A C 1
ATOM 1329 O O . ASP A 1 174 ? -0.250 0.142 -12.140 1.00 98.06 174 ASP A O 1
ATOM 1333 N N . LYS A 1 175 ? -0.636 1.863 -10.759 1.00 97.94 175 LYS A N 1
ATOM 1334 C CA . LYS A 1 175 ? 0.163 2.822 -11.537 1.00 97.94 175 LYS A CA 1
ATOM 1335 C C . LYS A 1 175 ? 1.662 2.573 -11.464 1.00 97.94 175 LYS A C 1
ATOM 1337 O O . LYS A 1 175 ? 2.341 2.763 -12.468 1.00 97.94 175 LYS A O 1
ATOM 1342 N N . MET A 1 176 ? 2.170 2.135 -10.316 1.00 98.00 176 MET A N 1
ATOM 1343 C CA . MET A 1 176 ? 3.564 1.712 -10.212 1.00 98.00 176 MET A CA 1
ATOM 1344 C C . MET A 1 176 ? 3.821 0.448 -11.035 1.00 98.00 176 MET A C 1
ATOM 1346 O O . MET A 1 176 ? 4.840 0.378 -11.705 1.00 98.00 176 MET A O 1
ATOM 1350 N N . SER A 1 177 ? 2.893 -0.516 -11.037 1.00 97.56 177 SER A N 1
ATOM 1351 C CA . SER A 1 177 ? 3.004 -1.740 -11.840 1.00 97.56 177 SER A CA 1
ATOM 1352 C C . SER A 1 177 ? 3.042 -1.421 -13.327 1.00 97.56 177 SER A C 1
ATOM 1354 O O . SER A 1 177 ? 3.919 -1.912 -14.020 1.00 97.56 177 SER A O 1
ATOM 1356 N N . GLU A 1 178 ? 2.162 -0.533 -13.804 1.00 96.88 178 GLU A N 1
ATOM 1357 C CA . GLU A 1 178 ? 2.187 -0.070 -15.197 1.00 96.88 178 GLU A CA 1
ATOM 1358 C C . GLU A 1 178 ? 3.548 0.533 -15.588 1.00 96.88 178 GLU A C 1
ATOM 1360 O O . GLU A 1 178 ? 4.024 0.293 -16.697 1.00 96.88 178 GLU A O 1
ATOM 1365 N N . MET A 1 179 ? 4.168 1.317 -14.699 1.00 97.25 179 MET A N 1
ATOM 1366 C CA . MET A 1 179 ? 5.488 1.906 -14.940 1.00 97.25 179 MET A CA 1
ATOM 1367 C C . MET A 1 179 ? 6.596 0.852 -14.884 1.00 97.25 179 MET A C 1
ATOM 1369 O O . MET A 1 179 ? 7.411 0.785 -15.797 1.00 97.25 179 MET A O 1
ATOM 1373 N N . ALA A 1 180 ? 6.609 0.011 -13.847 1.00 95.12 180 ALA A N 1
ATOM 1374 C CA . ALA A 1 180 ? 7.613 -1.027 -13.649 1.00 95.12 180 ALA A CA 1
ATOM 1375 C C . ALA A 1 180 ? 7.620 -2.038 -14.805 1.00 95.12 180 ALA A C 1
ATOM 1377 O O . ALA A 1 180 ? 8.681 -2.347 -15.346 1.00 95.12 180 ALA A O 1
ATOM 1378 N N . ASP A 1 181 ? 6.443 -2.485 -15.244 1.00 94.50 181 ASP A N 1
ATOM 1379 C CA . ASP A 1 181 ? 6.301 -3.387 -16.389 1.00 94.50 181 ASP A CA 1
ATOM 1380 C C . ASP A 1 181 ? 6.788 -2.718 -17.682 1.00 94.50 181 ASP A C 1
ATOM 1382 O O . ASP A 1 181 ? 7.426 -3.356 -18.518 1.00 94.50 181 ASP A O 1
ATOM 1386 N N . TYR A 1 182 ? 6.522 -1.418 -17.854 1.00 95.38 182 TYR A N 1
ATOM 1387 C CA . TYR A 1 182 ? 6.939 -0.695 -19.053 1.00 95.38 182 TYR A CA 1
ATOM 1388 C C . TYR A 1 182 ? 8.452 -0.474 -19.120 1.00 95.38 182 TYR A C 1
ATOM 1390 O O . TYR A 1 182 ? 9.041 -0.661 -20.178 1.00 95.38 182 TYR A O 1
ATOM 1398 N N . VAL A 1 183 ? 9.103 -0.100 -18.015 1.00 93.00 183 VAL A N 1
ATOM 1399 C CA . VAL A 1 183 ? 10.553 0.171 -18.020 1.00 93.00 183 VAL A CA 1
ATOM 1400 C C . VAL A 1 183 ? 11.393 -1.105 -18.068 1.00 93.00 183 VAL A C 1
ATOM 1402 O O . VAL A 1 183 ? 12.519 -1.062 -18.545 1.00 93.00 183 VAL A O 1
ATOM 1405 N N . THR A 1 184 ? 10.853 -2.241 -17.617 1.00 88.88 184 THR A N 1
ATOM 1406 C CA . THR A 1 184 ? 11.523 -3.555 -17.694 1.00 88.88 184 THR A CA 1
ATOM 1407 C C . THR A 1 184 ? 11.261 -4.287 -19.008 1.00 88.88 184 THR A C 1
ATOM 1409 O O . THR A 1 184 ? 12.063 -5.125 -19.417 1.00 88.88 184 THR A O 1
ATOM 1412 N N . ASN A 1 185 ? 10.175 -3.948 -19.704 1.00 87.81 185 ASN A N 1
ATOM 1413 C CA . ASN A 1 185 ? 9.846 -4.465 -21.028 1.00 87.81 185 ASN A CA 1
ATOM 1414 C C . ASN A 1 185 ? 9.386 -3.328 -21.962 1.00 87.81 185 ASN A C 1
ATOM 1416 O O . ASN A 1 185 ? 8.209 -3.258 -22.345 1.00 87.81 185 ASN A O 1
ATOM 1420 N N . PRO A 1 186 ? 10.297 -2.406 -22.313 1.00 87.75 186 PRO A N 1
ATOM 1421 C CA . PRO A 1 186 ? 9.951 -1.214 -23.066 1.00 87.75 186 PRO A CA 1
ATOM 1422 C C . PRO A 1 186 ? 9.588 -1.552 -24.510 1.00 87.75 186 PRO A C 1
ATOM 1424 O O . PRO A 1 186 ? 10.179 -2.413 -25.163 1.00 87.75 186 PRO A O 1
ATOM 1427 N N . TYR A 1 187 ? 8.610 -0.822 -25.034 1.00 85.50 187 TYR A N 1
ATOM 1428 C CA . TYR A 1 187 ? 8.152 -0.940 -26.413 1.00 85.50 187 TYR A CA 1
ATOM 1429 C C . TYR A 1 187 ? 7.861 0.437 -27.009 1.00 85.50 187 TYR A C 1
ATOM 1431 O O . TYR A 1 187 ? 7.609 1.409 -26.294 1.00 85.50 187 TYR A O 1
ATOM 1439 N N . GLY A 1 188 ? 7.841 0.503 -28.340 1.00 87.56 188 GLY A N 1
ATOM 1440 C CA . GLY A 1 188 ? 7.647 1.740 -29.093 1.00 87.56 188 GLY A CA 1
ATOM 1441 C C . GLY A 1 188 ? 8.956 2.284 -29.666 1.00 87.56 188 GLY A C 1
ATOM 1442 O O . GLY A 1 188 ? 9.929 1.557 -29.838 1.00 87.56 188 GLY A O 1
ATOM 1443 N N . ASN A 1 189 ? 8.949 3.566 -30.014 1.00 88.06 189 ASN A N 1
ATOM 1444 C CA . ASN A 1 189 ? 10.112 4.326 -30.473 1.00 88.06 189 ASN A CA 1
ATOM 1445 C C . ASN A 1 189 ? 10.573 5.342 -29.414 1.00 88.06 189 ASN A C 1
ATOM 1447 O O . ASN A 1 189 ? 9.856 5.590 -28.443 1.00 88.06 189 ASN A O 1
ATOM 1451 N N . PHE A 1 190 ? 11.725 5.971 -29.660 1.00 86.75 190 PHE A N 1
ATOM 1452 C CA . PHE A 1 190 ? 12.342 6.986 -28.798 1.00 86.75 190 PHE A CA 1
ATOM 1453 C C . PHE A 1 190 ? 11.358 8.018 -28.232 1.00 86.75 190 PHE A C 1
ATOM 1455 O O . PHE A 1 190 ? 11.244 8.167 -27.016 1.00 86.75 190 PHE A O 1
ATOM 1462 N N . ASN A 1 191 ? 10.582 8.667 -29.104 1.00 90.38 191 ASN A N 1
ATOM 1463 C CA . ASN A 1 191 ? 9.626 9.694 -28.691 1.00 90.38 191 ASN A CA 1
ATOM 1464 C C . ASN A 1 191 ? 8.502 9.097 -27.838 1.00 90.38 191 ASN A C 1
ATOM 1466 O O . ASN A 1 191 ? 8.215 9.595 -26.755 1.00 90.38 191 ASN A O 1
ATOM 1470 N N . SER A 1 192 ? 7.896 7.993 -28.291 1.00 92.94 192 SER A N 1
ATOM 1471 C CA . SER A 1 192 ? 6.792 7.362 -27.557 1.00 92.94 192 SER A CA 1
ATOM 1472 C C . SER A 1 192 ? 7.210 6.800 -26.199 1.00 92.94 192 SER A C 1
ATOM 1474 O O . SER A 1 192 ? 6.400 6.804 -25.276 1.00 92.94 192 SER A O 1
ATOM 1476 N N . PHE A 1 193 ? 8.457 6.347 -26.061 1.00 92.75 193 PHE A N 1
ATOM 1477 C CA . PHE A 1 193 ? 9.001 5.912 -24.780 1.00 92.75 193 PHE A CA 1
ATOM 1478 C C . PHE A 1 193 ? 9.139 7.085 -23.828 1.00 92.75 193 PHE A C 1
ATOM 1480 O O . PHE A 1 193 ? 8.567 7.030 -22.746 1.00 92.75 193 PHE A O 1
ATOM 1487 N N . SER A 1 194 ? 9.797 8.165 -24.263 1.00 92.31 194 SER A N 1
ATOM 1488 C CA . SER A 1 194 ? 9.942 9.384 -23.464 1.00 92.31 194 SER A CA 1
ATOM 1489 C C . SER A 1 194 ? 8.582 9.950 -23.040 1.00 92.31 194 SER A C 1
ATOM 1491 O O . SER A 1 194 ? 8.375 10.278 -21.874 1.00 92.31 194 SER A O 1
ATOM 1493 N N . ASP A 1 195 ? 7.610 10.014 -23.952 1.00 95.88 195 ASP A N 1
ATOM 1494 C CA . ASP A 1 195 ? 6.259 10.489 -23.638 1.00 95.88 195 ASP A CA 1
ATOM 1495 C C . ASP A 1 195 ? 5.553 9.582 -22.615 1.00 95.88 195 ASP A C 1
ATOM 1497 O O . ASP A 1 195 ? 4.912 10.069 -21.675 1.00 95.88 195 ASP A O 1
ATOM 1501 N N . THR A 1 196 ? 5.677 8.260 -22.776 1.00 96.00 196 THR A N 1
ATOM 1502 C CA . THR A 1 196 ? 5.027 7.274 -21.902 1.00 96.00 196 THR A CA 1
ATOM 1503 C C . THR A 1 196 ? 5.642 7.274 -20.508 1.00 96.00 196 THR A C 1
ATOM 1505 O O . THR A 1 196 ? 4.898 7.398 -19.532 1.00 96.00 196 THR A O 1
ATOM 1508 N N . THR A 1 197 ? 6.973 7.217 -20.393 1.00 95.19 197 THR A N 1
ATOM 1509 C CA . THR A 1 197 ? 7.670 7.235 -19.098 1.00 95.19 197 THR A CA 1
ATOM 1510 C C . THR A 1 197 ? 7.412 8.542 -18.355 1.00 95.19 197 THR A C 1
ATOM 1512 O O . THR A 1 197 ? 7.048 8.502 -17.185 1.00 95.19 197 THR A O 1
ATOM 1515 N N . ASN A 1 198 ? 7.436 9.695 -19.036 1.00 95.44 198 ASN A N 1
ATOM 1516 C CA . ASN A 1 198 ? 7.085 10.988 -18.435 1.00 95.44 198 ASN A CA 1
ATOM 1517 C C . ASN A 1 198 ? 5.636 11.044 -17.924 1.00 95.44 198 ASN A C 1
ATOM 1519 O O . ASN A 1 198 ? 5.339 11.683 -16.912 1.00 95.44 198 ASN A O 1
ATOM 1523 N N . SER A 1 199 ? 4.693 10.436 -18.648 1.00 97.62 199 SER A N 1
ATOM 1524 C CA . SER A 1 199 ? 3.291 10.372 -18.223 1.00 97.62 199 SER A CA 1
ATOM 1525 C C . SER A 1 199 ? 3.112 9.460 -17.005 1.00 97.62 199 SER A C 1
ATOM 1527 O O . SER A 1 199 ? 2.400 9.816 -16.058 1.00 97.62 199 SER A O 1
ATOM 1529 N N . GLN A 1 200 ? 3.761 8.296 -17.017 1.00 97.25 200 GLN A N 1
ATOM 1530 C CA . GLN A 1 200 ? 3.720 7.327 -15.926 1.00 97.25 200 GLN A CA 1
ATOM 1531 C C . GLN A 1 200 ? 4.404 7.863 -14.666 1.00 97.25 200 GLN A C 1
ATOM 1533 O O . GLN A 1 200 ? 3.791 7.808 -13.600 1.00 97.25 200 GLN A O 1
ATOM 1538 N N . ASP A 1 201 ? 5.578 8.483 -14.789 1.00 95.12 201 ASP A N 1
ATOM 1539 C CA . ASP A 1 201 ? 6.282 9.144 -13.687 1.00 95.12 201 ASP A CA 1
ATOM 1540 C C . ASP A 1 201 ? 5.393 10.204 -13.018 1.00 95.12 201 ASP A C 1
ATOM 1542 O O . ASP A 1 201 ? 5.123 10.153 -11.816 1.00 95.12 201 ASP A O 1
ATOM 1546 N N . LYS A 1 202 ? 4.779 11.097 -13.808 1.00 96.75 202 LYS A N 1
ATOM 1547 C CA . LYS A 1 202 ? 3.819 12.083 -13.279 1.00 96.75 202 LYS A CA 1
ATOM 1548 C C . LYS A 1 202 ? 2.667 11.423 -12.528 1.00 96.75 202 LYS A C 1
ATOM 1550 O O . LYS A 1 202 ? 2.238 11.932 -11.487 1.00 96.75 202 LYS A O 1
ATOM 1555 N N . ALA A 1 203 ? 2.121 10.322 -13.044 1.00 97.06 203 ALA A N 1
ATOM 1556 C CA . ALA A 1 203 ? 1.048 9.592 -12.377 1.00 97.06 203 ALA A CA 1
ATOM 1557 C C . ALA A 1 203 ? 1.530 8.981 -11.052 1.00 97.06 203 ALA A C 1
ATOM 1559 O O . ALA A 1 203 ? 0.873 9.162 -10.020 1.00 97.06 203 ALA A O 1
ATOM 1560 N N . VAL A 1 204 ? 2.691 8.333 -11.056 1.00 97.06 204 VAL A N 1
ATOM 1561 C CA . VAL A 1 204 ? 3.321 7.720 -9.885 1.00 97.06 204 VAL A CA 1
ATOM 1562 C C . VAL A 1 204 ? 3.646 8.772 -8.820 1.00 97.06 204 VAL A C 1
ATOM 1564 O O . VAL A 1 204 ? 3.222 8.619 -7.669 1.00 97.06 204 VAL A O 1
ATOM 1567 N N . GLY A 1 205 ? 4.270 9.888 -9.198 1.00 95.75 205 GLY A N 1
ATOM 1568 C CA . GLY A 1 205 ? 4.579 11.017 -8.320 1.00 95.75 205 GLY A CA 1
ATOM 1569 C C . GLY A 1 205 ? 3.331 11.715 -7.764 1.00 95.75 205 GLY A C 1
ATOM 1570 O O . GLY A 1 205 ? 3.298 12.137 -6.604 1.00 95.75 205 GLY A O 1
ATOM 1571 N N . ASN A 1 206 ? 2.239 11.785 -8.536 1.00 97.44 206 ASN A N 1
ATOM 1572 C CA . ASN A 1 206 ? 0.943 12.256 -8.033 1.00 97.44 206 ASN A CA 1
ATOM 1573 C C . ASN A 1 206 ? 0.409 11.369 -6.904 1.00 97.44 206 ASN A C 1
ATOM 1575 O O . ASN A 1 206 ? -0.116 11.889 -5.915 1.00 97.44 206 ASN A O 1
ATOM 1579 N N . TYR A 1 207 ? 0.533 10.049 -7.035 1.00 97.38 207 TYR A N 1
ATOM 1580 C CA . TYR A 1 207 ? 0.145 9.125 -5.974 1.00 97.38 207 TYR A CA 1
ATOM 1581 C C . TYR A 1 207 ? 1.083 9.206 -4.773 1.00 97.38 207 TYR A C 1
ATOM 1583 O O . TYR A 1 207 ? 0.577 9.264 -3.655 1.00 97.38 207 TYR A O 1
ATOM 1591 N N . LEU A 1 208 ? 2.400 9.324 -4.967 1.00 95.94 208 LEU A N 1
ATOM 1592 C CA . LEU A 1 208 ? 3.348 9.515 -3.863 1.00 95.94 208 LEU A CA 1
ATOM 1593 C C . LEU A 1 208 ? 2.986 10.744 -3.015 1.00 95.94 208 LEU A C 1
ATOM 1595 O O . LEU A 1 208 ? 2.872 10.644 -1.795 1.00 95.94 208 LEU A O 1
ATOM 1599 N N . ARG A 1 209 ? 2.686 11.886 -3.647 1.00 96.12 209 ARG A N 1
ATOM 1600 C CA . ARG A 1 209 ? 2.227 13.092 -2.932 1.00 96.12 209 ARG A CA 1
ATOM 1601 C C . ARG A 1 209 ? 0.942 12.861 -2.140 1.00 96.12 209 ARG A C 1
ATOM 1603 O O . ARG A 1 209 ? 0.815 13.345 -1.020 1.00 96.12 209 ARG A O 1
ATOM 1610 N N . LYS A 1 210 ? -0.012 12.112 -2.701 1.00 95.06 210 LYS A N 1
ATOM 1611 C CA . LYS A 1 210 ? -1.246 11.739 -1.990 1.00 95.06 210 LYS A CA 1
ATOM 1612 C C . LYS A 1 210 ? -0.985 10.785 -0.827 1.00 95.06 210 LYS A C 1
ATOM 1614 O O . LYS A 1 210 ? -1.746 10.822 0.127 1.00 95.06 210 LYS A O 1
ATOM 1619 N N . LEU A 1 211 ? 0.025 9.919 -0.913 1.00 93.25 211 LEU A N 1
ATOM 1620 C CA . LEU A 1 211 ? 0.411 9.002 0.162 1.00 93.25 211 LEU A CA 1
ATOM 1621 C C . LEU A 1 211 ? 1.105 9.735 1.318 1.00 93.25 211 LEU A C 1
ATOM 1623 O O . LEU A 1 211 ? 0.858 9.392 2.468 1.00 93.25 211 LEU A O 1
ATOM 1627 N N . LEU A 1 212 ? 1.919 10.750 1.015 1.00 90.69 212 LEU A N 1
ATOM 1628 C CA . LEU A 1 212 ? 2.646 11.545 2.011 1.00 90.69 212 LEU A CA 1
ATOM 1629 C C . LEU A 1 212 ? 1.765 12.554 2.767 1.00 90.69 212 LEU A C 1
ATOM 1631 O O . LEU A 1 212 ? 2.080 12.895 3.900 1.00 90.69 212 LEU A O 1
ATOM 1635 N N . ASN A 1 213 ? 0.671 13.022 2.159 1.00 86.81 213 ASN A N 1
ATOM 1636 C CA . ASN A 1 213 ? -0.236 14.024 2.738 1.00 86.81 213 ASN A CA 1
ATOM 1637 C C . ASN A 1 213 ? -1.491 13.406 3.395 1.00 86.81 213 ASN A C 1
ATOM 1639 O O . ASN A 1 213 ? -2.557 14.024 3.363 1.00 86.81 213 ASN A O 1
ATOM 1643 N N . LYS A 1 214 ? -1.391 12.171 3.900 1.00 67.12 214 LYS A N 1
ATOM 1644 C CA . LYS A 1 214 ? -2.495 11.451 4.558 1.00 67.12 214 LYS A CA 1
ATOM 1645 C C . LYS A 1 214 ? -2.653 11.805 6.025 1.00 67.12 214 LYS A C 1
ATOM 1647 O O . LYS A 1 214 ? -1.616 11.989 6.695 1.00 67.12 214 LYS A O 1
#

Sequence (214 aa):
METALFLSGVGYLVAIMAFVVAIGFLITLLVGRTSGNEITFKVGKKGTIIAGIVLAASLVLGFGAGAVENSIATQRNNRFDNYAEKYTKLYAKTSTDAEDIANNIYDAWQDGIFDDTSDNNFDPSTVVSASLEKDADKVYALENNMKELKDTLDSMKDCDAPDRSIKLYQNSYDKMSEMADYVTNPYGNFNSFSDTTNSQDKAVGNYLRKLLNK

Foldseek 3Di:
DVVLVVQLVVLVVQLVVLVVQLVVLCVQLVCCVVVVPPVSNVSSVVSNVVSVVSNVVSCCRNVVSVVVVVVVLVVLVVQLVVLLVVLLVLLVVLLVLLVVLLVLLLVLQVCQVPPPPNDPDRDSVVSLVVSCVVCVVSLVVNVVSLVVSVVSLVSNVVSADPVRHSVLSVQLSVLSCVSSVCSNPPDDDSVVSVVVNVVSSVVNVVSSVVSVVD